Protein AF-X6PEL6-F1 (afdb_monomer)

Mean predicted aligned error: 15.74 Å

Solvent-accessible surface area (backbone atoms only — not comparable to full-atom values): 19868 Å² total; per-residue (Å²): 137,84,88,88,80,90,81,91,88,81,87,75,93,78,83,92,78,85,83,83,72,64,79,72,64,60,58,59,59,55,52,58,57,52,54,51,52,53,51,55,53,49,51,55,50,54,55,50,53,56,51,53,54,56,55,60,61,58,72,66,63,62,80,79,72,69,50,52,42,56,48,77,60,42,55,76,61,44,63,66,81,72,44,67,81,39,35,9,77,82,80,71,22,31,38,30,68,27,25,32,65,48,37,83,95,50,66,89,47,98,62,83,50,34,30,14,45,54,58,48,55,56,46,26,72,76,52,81,58,30,34,93,88,79,62,45,75,86,57,45,77,45,77,29,66,67,55,38,52,55,50,35,64,38,41,33,60,46,64,69,48,52,54,51,52,57,52,57,65,69,69,66,84,78,82,89,82,80,79,94,70,97,70,87,82,86,68,97,76,74,69,82,75,71,74,67,70,63,82,56,69,46,35,49,68,55,45,60,58,37,67,76,74,67,45,71,52,60,59,68,65,58,61,53,49,51,52,51,48,52,52,48,51,52,50,54,50,52,51,53,53,52,51,52,51,52,53,52,51,53,52,53,51,50,52,57,52,48,53,54,50,52,53,50,50,55,52,51,54,50,53,52,52,53,52,51,55,54,50,56,53,48,53,54,52,52,52,54,52,51,52,52,53,53,50,53,50,51,54,50,53,53,50,50,51,52,50,50,52,54,49,52,51,51,55,49,53,50,52,52,51,52,50,54,51,52,56,54,57,56,62,62,75,77,112

Foldseek 3Di:
DDDDDDDDDDPDPPDPDDPPPDPVVVVVVVVVVVVVVVVVVVVVVVVVVVVVVVVVVVVPPDPPLQDAAAQVQLVVQDDPVLQVLQAALQPRGRAHQWKWKDDPVCPPPPHTHIHHPNSQVVVCVVLVNADSPPRDHDIDIGRPPVSNVSQQQRKGFQVLQVVVVVVVVVVPPPPPDDDDDPDDDPDPDPDPPPPQHGPDIGGNNCNVVCLVPPRSPPPVVVVVVVVVVVVVVVVVVVVVVVVVVVVVVVVVVVVVVVVVVVVVVVVVVVVVVVVVVVVVVVVVVVVVVVVVVVVVVVVVVVVVVVVVVVVVVVVVVVVVVVVVVVVVVVVVVVD

Structure (mmCIF, N/CA/C/O backbone):
data_AF-X6PEL6-F1
#
_entry.id   AF-X6PEL6-F1
#
loop_
_atom_site.group_PDB
_atom_site.id
_atom_site.type_symbol
_atom_site.label_atom_id
_atom_site.label_alt_id
_atom_site.label_comp_id
_atom_site.label_asym_id
_atom_site.label_entity_id
_atom_site.label_seq_id
_atom_site.pdbx_PDB_ins_code
_atom_site.Cartn_x
_atom_site.Cartn_y
_atom_site.Cartn_z
_atom_site.occupancy
_atom_site.B_iso_or_equiv
_atom_site.auth_seq_id
_atom_site.auth_comp_id
_atom_site.auth_asym_id
_atom_site.auth_atom_id
_atom_site.pdbx_PDB_model_num
ATOM 1 N N . MET A 1 1 ? -68.622 -2.730 6.701 1.00 32.22 1 MET A N 1
ATOM 2 C CA . MET A 1 1 ? -67.954 -3.429 5.579 1.00 32.22 1 MET A CA 1
ATOM 3 C C . MET A 1 1 ? -66.500 -2.980 5.563 1.00 32.22 1 MET A C 1
ATOM 5 O O . MET A 1 1 ? -66.244 -1.839 5.234 1.00 32.22 1 MET A O 1
ATOM 9 N N . TYR A 1 2 ? -65.646 -3.638 6.343 1.00 31.59 2 TYR A N 1
ATOM 10 C CA . TYR A 1 2 ? -64.809 -4.803 6.000 1.00 31.59 2 TYR A CA 1
ATOM 11 C C . TYR A 1 2 ? -63.495 -4.426 5.273 1.00 31.59 2 TYR A C 1
ATOM 13 O O . TYR A 1 2 ? -63.488 -4.196 4.075 1.00 31.59 2 TYR A O 1
ATOM 21 N N . TYR A 1 3 ? -62.417 -4.469 6.076 1.00 37.47 3 TYR A N 1
ATOM 22 C CA . TYR A 1 3 ? -61.004 -4.773 5.782 1.00 37.47 3 TYR A CA 1
ATOM 23 C C . TYR A 1 3 ? -60.183 -3.820 4.894 1.00 37.47 3 TYR A C 1
ATOM 25 O O . TYR A 1 3 ? -60.368 -3.790 3.689 1.00 37.47 3 TYR A O 1
ATOM 33 N N . PHE A 1 4 ? -59.129 -3.218 5.475 1.00 38.91 4 PHE A N 1
ATOM 34 C CA . PHE A 1 4 ? -57.738 -3.615 5.179 1.00 38.91 4 PHE A CA 1
ATOM 35 C C . PHE A 1 4 ? -56.718 -3.117 6.237 1.00 38.91 4 PHE A C 1
ATOM 37 O O . PHE A 1 4 ? -56.387 -1.944 6.330 1.00 38.91 4 PHE A O 1
ATOM 44 N N . LYS A 1 5 ? -56.262 -4.087 7.043 1.00 39.97 5 LYS A N 1
ATOM 45 C CA . LYS A 1 5 ? -54.928 -4.332 7.633 1.00 39.97 5 LYS A CA 1
ATOM 46 C C . LYS A 1 5 ? -54.042 -3.169 8.116 1.00 39.97 5 LYS A C 1
ATOM 48 O O . LYS A 1 5 ? -53.164 -2.675 7.421 1.00 39.97 5 LYS A O 1
ATOM 53 N N . ASN A 1 6 ? -54.145 -2.991 9.430 1.00 39.84 6 ASN A N 1
ATOM 54 C CA . ASN A 1 6 ? -53.050 -2.901 10.401 1.00 39.84 6 ASN A CA 1
ATOM 55 C C . ASN A 1 6 ? -51.770 -3.687 10.025 1.00 39.84 6 ASN A C 1
ATOM 57 O O . ASN A 1 6 ? -51.819 -4.907 9.855 1.00 39.84 6 ASN A O 1
ATOM 61 N N . SER A 1 7 ? -50.620 -3.009 10.031 1.00 40.47 7 SER A N 1
ATOM 62 C CA . SER A 1 7 ? -49.287 -3.580 10.271 1.00 40.47 7 SER A CA 1
ATOM 63 C C . SER A 1 7 ? -48.363 -2.461 10.759 1.00 40.47 7 SER A C 1
ATOM 65 O O . SER A 1 7 ? -48.450 -1.357 10.234 1.00 40.47 7 SER A O 1
ATOM 67 N N . LEU A 1 8 ? -47.473 -2.776 11.708 1.00 38.06 8 LEU A N 1
ATOM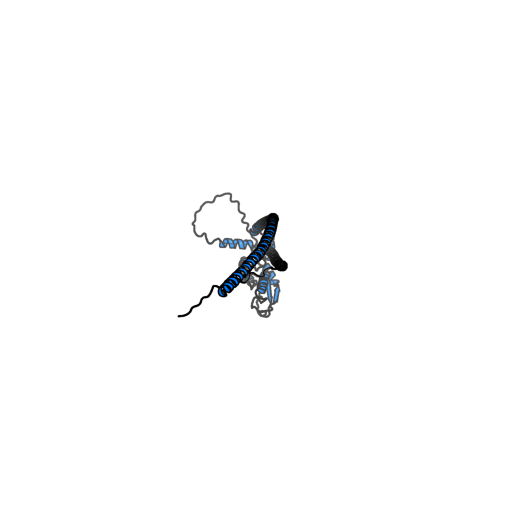 68 C CA . LEU A 1 8 ? -46.480 -1.918 12.385 1.00 38.06 8 LEU A CA 1
ATOM 69 C C . LEU A 1 8 ? -46.974 -1.190 13.640 1.00 38.06 8 LEU A C 1
ATOM 71 O O . LEU A 1 8 ? -47.220 0.005 13.612 1.00 38.06 8 LEU A O 1
ATOM 75 N N . LEU A 1 9 ? -47.027 -1.920 14.761 1.00 44.69 9 LEU A N 1
ATOM 76 C CA . LEU A 1 9 ? -46.621 -1.436 16.091 1.00 44.69 9 LEU A CA 1
ATOM 77 C C . LEU A 1 9 ? -46.594 -2.618 17.078 1.00 44.69 9 LEU A C 1
ATOM 79 O O . LEU A 1 9 ? -47.485 -2.800 17.897 1.00 44.69 9 LEU A O 1
ATOM 83 N N . THR A 1 10 ? -45.544 -3.435 16.990 1.00 36.69 10 THR A N 1
ATOM 84 C CA . THR A 1 10 ? -45.118 -4.335 18.075 1.00 36.69 10 THR A CA 1
ATOM 85 C C . THR A 1 10 ? -43.592 -4.408 18.076 1.00 36.69 10 THR A C 1
ATOM 87 O O . THR A 1 10 ? -43.002 -5.376 17.599 1.00 36.69 10 THR A O 1
ATOM 90 N N . PHE A 1 11 ? -42.933 -3.363 18.585 1.00 37.00 11 PHE A N 1
ATOM 91 C CA . PHE A 1 11 ? -41.546 -3.484 19.030 1.00 37.00 11 PHE A CA 1
ATOM 92 C C . PHE A 1 11 ? -41.566 -4.090 20.434 1.00 37.00 11 PHE A C 1
ATOM 94 O O . PHE A 1 11 ? -41.862 -3.436 21.429 1.00 37.00 11 PHE A O 1
ATOM 101 N N . SER A 1 12 ? -41.332 -5.397 20.464 1.00 37.44 12 SER A N 1
ATOM 102 C CA . SER A 1 12 ? -41.194 -6.212 21.661 1.00 37.44 12 SER A CA 1
ATOM 103 C C . SER A 1 12 ? -39.946 -5.800 22.448 1.00 37.44 12 SER A C 1
ATOM 105 O O . SER A 1 12 ? -38.818 -6.032 22.014 1.00 37.44 12 SER A O 1
ATOM 107 N N . CYS A 1 13 ? -40.162 -5.253 23.644 1.00 42.38 13 CYS A N 1
ATOM 108 C CA . CYS A 1 13 ? -39.190 -5.176 24.730 1.00 42.38 13 CYS A CA 1
ATOM 109 C C . CYS A 1 13 ? -38.882 -6.580 25.278 1.00 42.38 13 CYS A C 1
ATOM 111 O O . CYS A 1 13 ? -39.327 -6.928 26.365 1.00 42.38 13 CYS A O 1
ATOM 113 N N . ILE A 1 14 ? -38.128 -7.399 24.543 1.00 45.28 14 ILE A N 1
ATOM 114 C CA . ILE A 1 14 ? -37.540 -8.642 25.065 1.00 45.28 14 ILE A CA 1
ATOM 115 C C . ILE A 1 14 ? -36.169 -8.820 24.412 1.00 45.28 14 ILE A C 1
ATOM 117 O O . ILE A 1 14 ? -36.065 -9.416 23.349 1.00 45.28 14 ILE A O 1
ATOM 121 N N . ASN A 1 15 ? -35.135 -8.235 25.023 1.00 41.84 15 ASN A N 1
ATOM 122 C CA . ASN A 1 15 ? -33.748 -8.727 25.010 1.00 41.84 15 ASN A CA 1
ATOM 123 C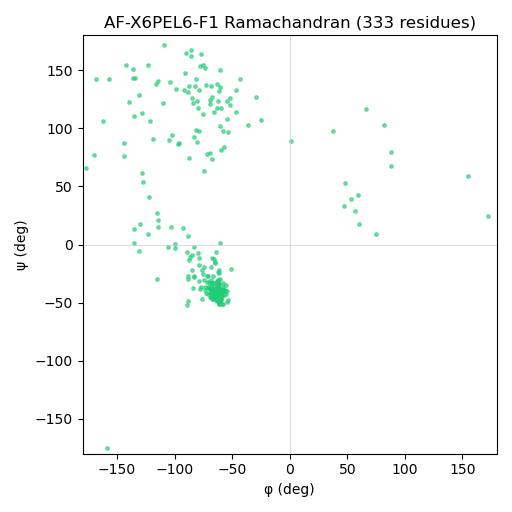 C . ASN A 1 15 ? -32.868 -7.821 25.884 1.00 41.84 15 ASN A C 1
ATOM 125 O O . ASN A 1 15 ? -31.976 -7.125 25.413 1.00 41.84 15 ASN A O 1
ATOM 129 N N . HIS A 1 16 ? -33.135 -7.828 27.191 1.00 39.69 16 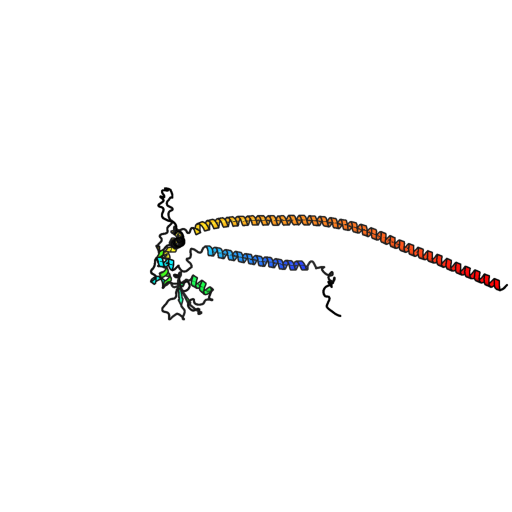HIS A N 1
ATOM 130 C CA . HIS A 1 16 ? -32.262 -7.203 28.189 1.00 39.69 16 HIS A CA 1
ATOM 131 C C . HIS A 1 16 ? -31.800 -8.223 29.237 1.00 39.69 16 HIS A C 1
ATOM 133 O O . HIS A 1 16 ? -31.755 -7.955 30.437 1.00 39.69 16 HIS A O 1
ATOM 139 N N . ARG A 1 17 ? -31.476 -9.439 28.781 1.00 47.03 17 ARG A N 1
ATOM 140 C CA . ARG A 1 17 ? -30.889 -10.482 29.622 1.00 47.03 17 ARG A CA 1
ATOM 141 C C . ARG A 1 17 ? -29.799 -11.203 28.837 1.00 47.03 17 ARG A C 1
ATOM 143 O O . ARG A 1 17 ? -30.085 -11.786 27.802 1.00 47.03 17 ARG A O 1
ATOM 150 N N . LEU A 1 18 ? -28.590 -11.180 29.404 1.00 45.19 18 LEU A N 1
ATOM 151 C CA . LEU A 1 18 ? -27.364 -11.879 28.987 1.00 45.19 18 LEU A CA 1
ATOM 152 C C . LEU A 1 18 ? -26.464 -11.162 27.963 1.00 45.19 18 LEU A C 1
ATOM 154 O O . LEU A 1 18 ? -26.211 -11.670 26.881 1.00 45.19 18 LEU A O 1
ATOM 158 N N . LEU A 1 19 ? -25.855 -10.051 28.386 1.00 40.28 19 LEU A N 1
ATOM 159 C CA . LEU A 1 19 ? -24.494 -9.687 27.963 1.00 40.28 19 LEU A CA 1
ATOM 160 C C . LEU A 1 19 ? -23.630 -9.389 29.201 1.00 40.28 19 LEU A C 1
ATOM 162 O O . LEU A 1 19 ? -23.123 -8.291 29.390 1.00 40.28 19 LEU A O 1
ATOM 166 N N . PHE A 1 20 ? -23.463 -10.393 30.065 1.00 42.03 20 PHE A N 1
ATOM 167 C CA . PHE A 1 20 ? -22.209 -10.542 30.808 1.00 42.03 20 PHE A CA 1
ATOM 168 C C . PHE A 1 20 ? -21.281 -11.362 29.913 1.00 42.03 20 PHE A C 1
ATOM 170 O O . PHE A 1 20 ? -21.108 -12.568 30.086 1.00 42.03 20 PHE A O 1
ATOM 177 N N . GLU A 1 21 ? -20.758 -10.712 28.874 1.00 44.09 21 GLU A N 1
ATOM 178 C CA . GLU A 1 21 ? -19.727 -11.310 28.041 1.00 44.09 21 GLU A CA 1
ATOM 179 C C . GLU A 1 21 ? -18.446 -11.468 28.856 1.00 44.09 21 GLU A C 1
ATOM 181 O O . GLU A 1 21 ? -17.931 -10.544 29.487 1.00 44.09 21 GLU A O 1
ATOM 186 N N . ASN A 1 22 ? -17.947 -12.694 28.839 1.00 44.78 22 ASN A N 1
ATOM 187 C CA . ASN A 1 22 ? -16.765 -13.136 29.544 1.00 44.78 22 ASN A CA 1
ATOM 188 C C . ASN A 1 22 ? -15.514 -12.388 29.012 1.00 44.78 22 ASN A C 1
ATOM 190 O O . ASN A 1 22 ? -15.156 -12.562 27.840 1.00 44.78 22 ASN A O 1
ATOM 194 N N . PRO A 1 23 ? -14.797 -11.592 29.832 1.00 48.94 23 PRO A N 1
ATOM 195 C CA . PRO A 1 23 ? -13.658 -10.774 29.388 1.00 48.94 23 PRO A CA 1
ATOM 196 C C . PRO A 1 23 ? -12.452 -11.587 28.876 1.00 48.94 23 PRO A C 1
ATOM 198 O O . PRO A 1 23 ? -11.504 -11.019 28.328 1.00 48.94 23 PRO A O 1
ATOM 201 N N . PHE A 1 24 ? -12.480 -12.919 28.997 1.00 49.22 24 PHE A N 1
ATOM 202 C CA . PHE A 1 24 ? -11.434 -13.807 28.487 1.00 49.22 24 PHE A CA 1
ATOM 203 C C . PHE A 1 24 ? -11.557 -14.160 26.994 1.00 49.22 24 PHE A C 1
ATOM 205 O O . PHE A 1 24 ? -10.531 -14.357 26.342 1.00 49.22 24 PHE A O 1
ATOM 212 N N . GLN A 1 25 ? -12.759 -14.161 26.409 1.00 46.09 25 GLN A N 1
ATOM 213 C CA . GLN A 1 25 ? -12.951 -14.501 24.984 1.00 46.09 25 GLN A CA 1
ATOM 214 C C . GLN A 1 25 ? -12.498 -13.361 24.044 1.00 46.09 25 GLN A C 1
ATOM 216 O O . GLN A 1 25 ? -12.022 -13.595 22.932 1.00 46.09 25 GLN A O 1
ATOM 221 N N . ASN A 1 26 ? -12.509 -12.114 24.529 1.00 46.81 26 ASN A N 1
ATOM 222 C CA . ASN A 1 26 ? -12.132 -10.930 23.748 1.00 46.81 26 ASN A CA 1
ATOM 223 C C . ASN A 1 26 ? -10.604 -10.791 23.520 1.00 46.81 26 ASN A C 1
ATOM 225 O O . ASN A 1 26 ? -10.157 -10.117 22.588 1.00 46.81 26 ASN A O 1
ATOM 229 N N . LYS A 1 27 ? -9.766 -11.466 24.325 1.00 48.47 27 LYS A N 1
ATOM 230 C CA . LYS A 1 27 ? -8.297 -11.460 24.149 1.00 48.47 27 LYS A CA 1
ATOM 231 C C . LYS A 1 27 ? -7.829 -12.316 22.969 1.00 48.47 27 LYS A C 1
ATOM 233 O O . LYS A 1 27 ? -6.818 -11.988 22.347 1.00 48.47 27 LYS A O 1
ATOM 238 N N . VAL A 1 28 ? -8.553 -13.387 22.638 1.00 52.62 28 VAL A N 1
ATOM 239 C CA . VAL A 1 28 ? -8.190 -14.293 21.533 1.00 52.62 28 VAL A CA 1
ATOM 240 C C . VAL A 1 28 ? -8.566 -13.681 20.182 1.00 52.62 28 VAL A C 1
ATOM 242 O O . VAL A 1 28 ? -7.777 -13.746 19.237 1.00 52.62 28 VAL A O 1
ATOM 245 N N . PHE A 1 29 ? -9.710 -12.993 20.107 1.00 48.81 29 PHE A N 1
ATOM 246 C CA . PHE A 1 29 ? -10.161 -12.330 18.880 1.00 48.81 29 PHE A CA 1
ATOM 247 C C . PHE A 1 29 ? -9.258 -11.147 18.482 1.00 48.81 29 PHE A C 1
ATOM 249 O O . PHE A 1 29 ? -8.917 -10.986 17.310 1.00 48.81 29 PHE A O 1
ATOM 256 N N . ARG A 1 30 ? -8.751 -10.375 19.458 1.00 52.09 30 ARG A N 1
ATOM 257 C CA . ARG A 1 30 ? -7.804 -9.273 19.194 1.00 52.09 30 ARG A CA 1
ATOM 258 C C . ARG A 1 30 ? -6.433 -9.744 18.693 1.00 52.09 30 ARG A C 1
ATOM 260 O O . ARG A 1 30 ? -5.832 -9.059 17.870 1.00 52.09 30 ARG A O 1
ATOM 267 N N . LYS A 1 31 ? -5.942 -10.914 19.127 1.00 53.72 31 LYS A N 1
ATOM 268 C CA . LYS A 1 31 ? -4.643 -11.450 18.667 1.00 53.72 31 LYS A CA 1
ATOM 269 C C . LYS A 1 31 ? -4.668 -11.904 17.204 1.00 53.72 31 LYS A C 1
ATOM 271 O O . LYS A 1 31 ? -3.701 -11.655 16.489 1.00 53.72 31 LYS A O 1
ATOM 276 N N . LYS A 1 32 ? -5.764 -12.519 16.741 1.00 56.78 32 LYS A N 1
ATOM 277 C CA . LYS A 1 32 ? -5.892 -12.962 15.339 1.00 56.78 32 LYS A CA 1
ATOM 278 C C . LYS A 1 32 ? -5.939 -11.784 14.358 1.00 56.78 32 LYS A C 1
ATOM 280 O O . LYS A 1 32 ? -5.272 -11.828 13.329 1.00 56.78 32 LYS A O 1
ATOM 285 N N . ASN A 1 33 ? -6.633 -10.701 14.716 1.00 63.00 33 ASN A N 1
ATOM 286 C CA . ASN A 1 33 ? -6.686 -9.495 13.881 1.00 63.00 33 ASN A CA 1
ATOM 287 C C . ASN A 1 33 ? -5.342 -8.756 13.812 1.00 63.00 33 ASN A C 1
ATOM 289 O O . ASN A 1 33 ? -4.977 -8.243 12.757 1.00 63.00 33 ASN A O 1
ATOM 293 N N . LEU A 1 34 ? -4.571 -8.751 14.903 1.00 71.12 34 LEU A N 1
ATOM 294 C CA . LEU A 1 34 ? -3.257 -8.110 14.926 1.00 71.12 34 LEU A CA 1
ATOM 295 C C . LEU A 1 34 ? -2.236 -8.846 14.039 1.00 71.12 34 LEU A C 1
ATOM 297 O O . LEU A 1 34 ? -1.464 -8.209 13.327 1.00 71.12 34 LEU A O 1
ATOM 301 N N . LEU A 1 35 ? -2.261 -10.183 14.035 1.00 72.00 35 LEU A N 1
ATOM 302 C CA . LEU A 1 35 ? -1.370 -10.989 13.197 1.00 72.00 35 LEU A CA 1
ATOM 303 C C . LEU A 1 35 ? -1.669 -10.810 11.699 1.00 72.00 35 LEU A C 1
ATOM 305 O O . LEU A 1 35 ? -0.743 -10.688 10.901 1.00 72.00 35 LEU A O 1
ATOM 309 N N . ASN A 1 36 ? -2.951 -10.723 11.325 1.00 70.19 36 ASN A N 1
ATOM 310 C CA . ASN A 1 36 ? -3.348 -10.430 9.945 1.00 70.19 36 ASN A CA 1
ATOM 311 C C . ASN A 1 36 ? -2.895 -9.033 9.496 1.00 70.19 36 ASN A C 1
ATOM 313 O O . ASN A 1 36 ? -2.401 -8.888 8.382 1.00 70.19 36 ASN A O 1
ATOM 317 N N . TYR A 1 37 ? -2.982 -8.025 10.369 1.00 76.94 37 TYR A N 1
ATOM 318 C CA . TYR A 1 37 ? -2.497 -6.675 10.067 1.00 76.94 37 TYR A CA 1
ATOM 319 C C . TYR A 1 37 ? -0.989 -6.646 9.769 1.00 76.94 37 TYR A C 1
ATOM 321 O O . TYR A 1 37 ? -0.570 -6.068 8.765 1.00 76.94 37 TYR A O 1
ATOM 329 N N . TYR A 1 38 ? -0.166 -7.315 10.586 1.00 75.25 38 TYR A N 1
ATOM 330 C CA . TYR A 1 38 ? 1.278 -7.388 10.334 1.00 75.25 38 TYR A CA 1
ATOM 331 C C . TYR A 1 38 ? 1.625 -8.211 9.089 1.00 75.25 38 TYR A C 1
ATOM 333 O O . TYR A 1 38 ? 2.560 -7.852 8.378 1.00 75.25 38 TYR A O 1
ATOM 341 N N . ARG A 1 39 ? 0.853 -9.260 8.777 1.00 75.69 39 ARG A N 1
ATOM 342 C CA . ARG A 1 39 ? 1.048 -10.071 7.567 1.00 75.69 39 ARG A CA 1
ATOM 343 C C . ARG A 1 39 ? 0.762 -9.279 6.288 1.00 75.69 39 ARG A C 1
ATOM 345 O O . ARG A 1 39 ? 1.583 -9.301 5.378 1.00 75.69 39 ARG A O 1
ATOM 352 N N . VAL A 1 40 ? -0.350 -8.540 6.240 1.00 78.25 40 VAL A N 1
ATOM 353 C CA . VAL A 1 40 ? -0.693 -7.675 5.094 1.00 78.25 40 VAL A CA 1
ATOM 354 C C . VAL A 1 40 ? 0.328 -6.545 4.943 1.00 78.25 40 VAL A C 1
ATOM 356 O O . VAL A 1 40 ? 0.783 -6.262 3.840 1.00 78.25 40 VAL A O 1
ATOM 359 N N . ARG A 1 41 ? 0.758 -5.936 6.055 1.00 79.38 41 ARG A N 1
ATOM 360 C CA . ARG A 1 41 ? 1.761 -4.864 6.030 1.00 79.38 41 ARG A CA 1
ATOM 361 C C . ARG A 1 41 ? 3.141 -5.344 5.571 1.00 79.38 41 ARG A C 1
ATOM 363 O O . ARG A 1 41 ? 3.798 -4.618 4.835 1.00 79.38 41 ARG A O 1
ATOM 370 N N . ALA A 1 42 ? 3.572 -6.538 5.980 1.00 76.12 42 ALA A N 1
ATOM 371 C CA . ALA A 1 42 ? 4.826 -7.128 5.512 1.00 76.12 42 ALA A CA 1
ATOM 372 C C . ALA A 1 42 ? 4.781 -7.416 4.004 1.00 76.12 42 ALA A C 1
ATOM 374 O O . ALA A 1 42 ? 5.729 -7.097 3.299 1.00 76.12 42 ALA A O 1
ATOM 375 N N . MET A 1 43 ? 3.658 -7.936 3.499 1.00 75.56 43 MET A N 1
ATOM 376 C CA . MET A 1 43 ? 3.468 -8.203 2.068 1.00 75.56 43 MET A CA 1
ATOM 377 C C . MET A 1 43 ? 3.571 -6.922 1.226 1.00 75.56 43 MET A C 1
ATOM 379 O O . MET A 1 43 ? 4.293 -6.897 0.237 1.00 75.56 43 MET A O 1
ATOM 383 N N . LEU A 1 44 ? 2.944 -5.830 1.677 1.00 75.62 44 LEU A N 1
ATOM 384 C CA . LEU A 1 44 ? 3.027 -4.527 1.005 1.00 75.62 44 LEU A CA 1
ATOM 385 C C . LEU A 1 44 ? 4.438 -3.916 1.029 1.00 75.62 44 LEU A C 1
ATOM 387 O O . LEU A 1 44 ? 4.808 -3.225 0.083 1.00 75.62 44 LEU A O 1
ATOM 391 N N . LEU A 1 45 ? 5.218 -4.159 2.089 1.00 72.00 45 LEU A N 1
ATOM 392 C CA . LEU A 1 45 ? 6.616 -3.719 2.170 1.00 72.00 45 LEU A CA 1
ATOM 393 C C . LEU A 1 45 ? 7.500 -4.497 1.189 1.00 72.00 45 LEU A C 1
ATOM 395 O O . LEU A 1 45 ? 8.234 -3.873 0.431 1.00 72.00 45 LEU A O 1
ATOM 399 N N . PHE A 1 46 ? 7.352 -5.824 1.123 1.00 63.50 46 PHE A N 1
ATOM 400 C CA . PHE A 1 46 ? 8.089 -6.649 0.161 1.00 63.50 46 PHE A CA 1
ATOM 401 C C . PHE A 1 46 ? 7.747 -6.305 -1.294 1.00 63.50 46 PHE A C 1
ATOM 403 O O . PHE A 1 46 ? 8.640 -6.232 -2.132 1.00 63.50 46 PHE A O 1
ATOM 410 N N . GLU A 1 47 ? 6.479 -6.031 -1.612 1.00 69.62 47 GLU A N 1
ATOM 411 C CA . GLU A 1 47 ? 6.105 -5.584 -2.960 1.00 69.62 47 GLU A CA 1
ATOM 412 C C . GLU A 1 47 ? 6.637 -4.182 -3.299 1.00 69.62 47 GLU A C 1
ATOM 414 O O . GLU A 1 47 ? 6.874 -3.875 -4.466 1.00 69.62 47 GLU A O 1
ATOM 419 N N . ALA A 1 48 ? 6.785 -3.293 -2.312 1.00 65.62 48 ALA A N 1
ATOM 420 C CA . ALA A 1 48 ? 7.364 -1.968 -2.526 1.00 65.62 48 ALA A CA 1
ATOM 421 C C . ALA A 1 48 ? 8.881 -2.044 -2.761 1.00 65.62 48 ALA A C 1
ATOM 423 O O . ALA A 1 48 ? 9.379 -1.396 -3.678 1.00 65.62 48 ALA A O 1
ATOM 424 N N . GLU A 1 49 ? 9.587 -2.877 -1.994 1.00 61.91 49 GLU A N 1
ATOM 425 C CA . GLU A 1 49 ? 11.026 -3.122 -2.151 1.00 61.91 49 GLU A CA 1
ATOM 426 C C . GLU A 1 49 ? 11.338 -3.810 -3.492 1.00 61.91 49 GLU A C 1
ATOM 428 O O . GLU A 1 49 ? 12.217 -3.349 -4.219 1.00 61.91 49 GLU A O 1
ATOM 433 N N . ALA A 1 50 ? 10.548 -4.816 -3.893 1.00 58.97 50 ALA A N 1
ATOM 434 C CA . ALA A 1 50 ? 10.692 -5.477 -5.194 1.00 58.97 50 ALA A CA 1
ATOM 435 C C . ALA A 1 50 ? 10.482 -4.511 -6.379 1.00 58.97 50 ALA A C 1
ATOM 437 O O . ALA A 1 50 ? 11.214 -4.563 -7.367 1.00 58.97 50 ALA A O 1
ATOM 438 N N . ARG A 1 51 ? 9.527 -3.574 -6.265 1.00 56.50 51 ARG A N 1
ATOM 439 C CA . ARG A 1 51 ? 9.299 -2.533 -7.284 1.00 56.50 51 ARG A CA 1
ATOM 440 C C . ARG A 1 51 ? 10.430 -1.502 -7.338 1.00 56.50 51 ARG A C 1
ATOM 442 O O . ARG A 1 51 ? 10.717 -0.977 -8.410 1.00 56.50 51 ARG A O 1
ATOM 449 N N . GLU A 1 52 ? 11.084 -1.187 -6.219 1.00 54.47 52 GLU A N 1
ATOM 450 C CA . GLU A 1 52 ? 12.221 -0.255 -6.213 1.00 54.47 52 GLU A CA 1
ATOM 451 C C . GLU A 1 52 ? 13.493 -0.843 -6.843 1.00 54.47 52 GLU A C 1
ATOM 453 O O . GLU A 1 52 ? 14.264 -0.090 -7.450 1.00 54.47 52 GLU A O 1
ATOM 458 N N . GLU A 1 53 ? 13.716 -2.155 -6.731 1.00 53.50 53 GLU A N 1
ATOM 459 C CA . GLU A 1 53 ? 14.840 -2.835 -7.388 1.00 53.50 53 GLU A CA 1
ATOM 460 C C . GLU A 1 53 ? 14.648 -2.913 -8.912 1.00 53.50 53 GLU A C 1
ATOM 462 O O . GLU A 1 53 ? 15.563 -2.528 -9.645 1.00 53.50 53 GLU A O 1
ATOM 467 N N . GLU A 1 54 ? 13.440 -3.232 -9.398 1.00 53.56 54 GLU A N 1
ATOM 468 C CA . GLU A 1 54 ? 13.114 -3.176 -10.838 1.00 53.56 54 GLU A CA 1
ATOM 469 C C . GLU A 1 54 ? 13.321 -1.766 -11.428 1.00 53.56 54 GLU A C 1
ATOM 471 O O . GLU A 1 54 ? 13.874 -1.608 -12.516 1.00 53.56 54 GLU A O 1
ATOM 476 N N . ILE A 1 55 ? 12.956 -0.704 -10.696 1.00 53.56 55 ILE A N 1
ATOM 477 C CA . ILE A 1 55 ? 13.086 0.686 -11.175 1.00 53.56 55 ILE A CA 1
ATOM 478 C C . ILE A 1 55 ? 14.555 1.153 -11.241 1.00 53.56 55 ILE A C 1
ATOM 480 O O . ILE A 1 55 ? 14.887 2.044 -12.036 1.00 53.56 55 ILE A O 1
ATOM 484 N N . LYS A 1 56 ? 15.453 0.597 -10.415 1.00 50.72 56 LYS A N 1
ATOM 485 C CA . LYS A 1 56 ? 16.885 0.954 -10.418 1.00 50.72 56 LYS A CA 1
ATOM 486 C C . LYS A 1 56 ? 17.654 0.283 -11.555 1.00 50.72 56 LYS A C 1
ATOM 488 O O . LYS A 1 56 ? 18.580 0.906 -12.080 1.00 50.72 56 LYS A O 1
ATOM 493 N N . GLU A 1 57 ? 17.253 -0.913 -11.976 1.00 47.34 57 GLU A N 1
ATOM 494 C CA . GLU A 1 57 ? 17.832 -1.579 -13.149 1.00 47.34 57 GLU A CA 1
ATOM 495 C C . GLU A 1 57 ? 17.362 -0.925 -14.461 1.00 47.34 57 GLU A C 1
ATOM 497 O O . GLU A 1 57 ? 18.168 -0.674 -15.361 1.00 47.34 57 GLU A O 1
ATOM 502 N N . ASP A 1 58 ? 16.102 -0.481 -14.522 1.00 48.06 58 ASP A N 1
ATOM 503 C CA . ASP A 1 58 ? 15.520 0.114 -15.732 1.00 48.06 58 ASP A CA 1
ATOM 504 C C . ASP A 1 58 ? 16.054 1.521 -16.066 1.00 48.06 58 ASP A C 1
ATOM 506 O O . ASP A 1 58 ? 16.119 1.927 -17.230 1.00 48.06 58 ASP A O 1
ATOM 510 N N . LYS A 1 59 ? 16.507 2.287 -15.066 1.00 48.19 59 LYS A N 1
ATOM 511 C CA . LYS A 1 59 ? 17.022 3.658 -15.270 1.00 48.19 59 LYS A CA 1
ATOM 512 C C . LYS A 1 59 ? 18.450 3.717 -15.817 1.00 48.19 59 LYS A C 1
ATOM 514 O O . LYS A 1 59 ? 18.878 4.777 -16.274 1.00 48.19 59 LYS A O 1
ATOM 519 N N . LYS A 1 60 ? 19.162 2.587 -15.836 1.00 47.22 60 LYS A N 1
ATOM 520 C CA . LYS A 1 60 ? 20.450 2.422 -16.526 1.00 47.22 60 LYS A CA 1
ATOM 521 C C . LYS A 1 60 ? 20.300 1.880 -17.949 1.00 47.22 60 LYS A C 1
ATOM 523 O O . LYS A 1 60 ? 21.322 1.530 -18.542 1.00 47.22 60 LYS A O 1
ATOM 528 N N . LYS A 1 61 ? 19.080 1.883 -18.521 1.00 43.88 61 LYS A N 1
ATOM 529 C CA . LYS A 1 61 ? 18.827 1.739 -19.967 1.00 43.88 61 LYS A CA 1
ATOM 530 C C . LYS A 1 61 ? 19.564 2.838 -20.727 1.00 43.88 61 LYS A C 1
ATOM 532 O O . LYS A 1 61 ? 19.070 3.922 -21.033 1.00 43.88 61 LYS A O 1
ATOM 537 N N . THR A 1 62 ? 20.823 2.519 -20.962 1.00 49.09 62 THR A N 1
ATOM 538 C CA . THR A 1 62 ? 21.779 3.134 -21.857 1.00 49.09 62 THR A CA 1
ATOM 539 C C . THR A 1 62 ? 21.041 3.312 -23.169 1.00 49.09 62 THR A C 1
ATOM 541 O O . THR A 1 62 ? 20.603 2.315 -23.728 1.00 49.09 62 THR A O 1
ATOM 544 N N . PHE A 1 63 ? 20.802 4.565 -23.572 1.00 48.88 63 PHE A N 1
ATOM 545 C CA . PHE A 1 63 ? 20.249 4.971 -24.870 1.00 48.88 63 PHE A CA 1
ATOM 546 C C . PHE A 1 63 ? 19.919 3.794 -25.804 1.00 48.88 63 PHE A C 1
ATOM 548 O O . PHE A 1 63 ? 20.782 3.383 -26.567 1.00 48.88 63 PHE A O 1
ATOM 555 N N . LEU A 1 64 ? 18.693 3.261 -25.718 1.00 52.34 64 LEU A N 1
ATOM 556 C CA . LEU A 1 64 ? 17.971 2.647 -26.843 1.00 52.34 64 LEU A CA 1
ATOM 557 C C . LEU A 1 64 ? 18.776 1.648 -27.705 1.00 52.34 64 LEU A C 1
ATOM 559 O O . LEU A 1 64 ? 18.569 1.559 -28.909 1.00 52.34 64 LEU A O 1
ATOM 563 N N . LEU A 1 65 ? 19.709 0.909 -27.101 1.00 58.59 65 LEU A N 1
ATOM 564 C CA . LEU A 1 65 ? 20.550 -0.078 -27.787 1.00 58.59 65 LEU A CA 1
ATOM 565 C C . LEU A 1 65 ? 20.040 -1.508 -27.588 1.00 58.59 65 LEU A C 1
ATOM 567 O O . LEU A 1 65 ? 20.670 -2.439 -28.079 1.00 58.59 65 LEU A O 1
ATOM 571 N N . SER A 1 66 ? 18.935 -1.696 -26.865 1.00 66.19 66 SER A N 1
ATOM 572 C CA . SER A 1 66 ? 18.271 -2.996 -26.723 1.00 66.19 66 SER A CA 1
ATOM 573 C C . SER A 1 66 ? 17.244 -3.248 -27.830 1.00 66.19 66 SER A C 1
ATOM 575 O O . SER A 1 66 ? 17.006 -4.391 -28.195 1.00 66.19 66 SER A O 1
ATOM 577 N N . GLU A 1 67 ? 16.664 -2.195 -28.405 1.00 87.56 67 GLU A N 1
ATOM 578 C CA . GLU A 1 67 ? 15.666 -2.305 -29.471 1.00 87.56 67 GLU A CA 1
ATOM 579 C C . GLU A 1 67 ? 16.316 -2.308 -30.864 1.00 87.56 67 GLU A C 1
ATOM 581 O O . GLU A 1 67 ? 17.492 -1.971 -31.031 1.00 87.56 67 GLU A O 1
ATOM 586 N N . CYS A 1 68 ? 15.550 -2.707 -31.883 1.00 96.19 68 CYS A N 1
ATOM 587 C CA . CYS A 1 68 ? 15.963 -2.585 -33.281 1.00 96.19 68 CYS A CA 1
ATOM 588 C C . CYS A 1 68 ? 16.205 -1.116 -33.668 1.00 96.19 68 CYS A C 1
ATOM 590 O O . CYS A 1 68 ? 15.569 -0.196 -33.152 1.00 96.19 68 CYS A O 1
ATOM 592 N N . TYR A 1 69 ? 17.112 -0.886 -34.611 1.00 95.19 69 TYR A N 1
ATOM 593 C CA . TYR A 1 69 ? 17.495 0.450 -35.045 1.00 95.19 69 TYR A CA 1
ATOM 594 C C . TYR A 1 69 ? 16.466 1.060 -35.996 1.00 95.19 69 TYR A C 1
ATOM 596 O O . TYR A 1 69 ? 16.070 0.447 -36.985 1.00 95.19 69 TYR A O 1
ATOM 604 N N . SER A 1 70 ? 16.094 2.318 -35.750 1.00 95.06 70 SER A N 1
ATOM 605 C CA . SER A 1 70 ? 15.161 3.065 -36.603 1.00 95.06 70 SER A CA 1
ATOM 606 C C . SER A 1 70 ? 15.572 3.033 -38.081 1.00 95.06 70 SER A C 1
ATOM 608 O O . SER A 1 70 ? 16.631 3.553 -38.447 1.00 95.06 70 SER A O 1
ATOM 610 N N . LYS A 1 71 ? 14.701 2.505 -38.953 1.00 96.19 71 LYS A N 1
ATOM 611 C CA . LYS A 1 71 ? 14.931 2.449 -40.409 1.00 96.19 71 LYS A CA 1
ATOM 612 C C . LYS A 1 71 ? 15.213 3.840 -40.974 1.00 96.19 71 LYS A C 1
ATOM 614 O O . LYS A 1 71 ? 16.148 4.008 -41.752 1.00 96.19 71 LYS A O 1
ATOM 619 N N . SER A 1 72 ? 14.464 4.851 -40.525 1.00 95.69 72 SER A N 1
ATOM 620 C CA . SER A 1 72 ? 14.651 6.249 -40.946 1.00 95.69 72 SER A CA 1
ATOM 621 C C . SER A 1 72 ? 16.021 6.824 -40.581 1.00 95.69 72 SER A C 1
ATOM 623 O O . SER A 1 72 ? 16.559 7.623 -41.337 1.00 95.69 72 SER A O 1
ATOM 625 N N . TRP A 1 73 ? 16.607 6.404 -39.457 1.00 95.81 73 TRP A N 1
ATOM 626 C CA . TRP A 1 73 ? 17.931 6.857 -39.032 1.00 95.81 73 TRP A CA 1
ATOM 627 C C . TRP A 1 73 ? 19.039 6.185 -39.849 1.00 95.81 73 TRP A C 1
ATOM 629 O O . TRP A 1 73 ? 19.916 6.871 -40.370 1.00 95.81 73 TRP A O 1
ATOM 639 N N . ILE A 1 74 ? 18.965 4.862 -40.019 1.00 96.81 74 ILE A N 1
ATOM 640 C CA . ILE A 1 74 ? 19.954 4.088 -40.784 1.00 96.81 74 ILE A CA 1
ATOM 641 C C . ILE A 1 74 ? 19.936 4.457 -42.279 1.00 96.81 74 ILE A C 1
ATOM 643 O O . ILE A 1 74 ? 20.990 4.521 -42.915 1.00 96.81 74 ILE A O 1
ATOM 647 N N . SER A 1 75 ? 18.759 4.753 -42.840 1.00 96.81 75 SER A N 1
ATOM 648 C CA . SER A 1 75 ? 18.597 5.099 -44.264 1.00 96.81 75 SER A CA 1
ATOM 649 C C . SER A 1 75 ? 19.241 6.437 -44.650 1.00 96.81 75 SER A C 1
ATOM 651 O O . SER A 1 75 ? 19.395 6.718 -45.831 1.00 96.81 75 SER A O 1
ATOM 653 N N . LEU A 1 76 ? 19.660 7.268 -43.686 1.00 95.44 76 LEU A N 1
ATOM 654 C CA . LEU A 1 76 ? 20.363 8.526 -43.981 1.00 95.44 76 LEU A CA 1
ATOM 655 C C . LEU A 1 76 ? 21.768 8.317 -44.559 1.00 95.44 76 LEU A C 1
ATOM 657 O O . LEU A 1 76 ? 22.351 9.250 -45.110 1.00 95.44 76 LEU A O 1
ATOM 661 N N . THR A 1 77 ? 22.350 7.133 -44.367 1.00 96.44 77 THR A N 1
ATOM 662 C CA . THR A 1 77 ? 23.761 6.861 -44.679 1.00 96.44 77 THR A CA 1
ATOM 663 C C . THR A 1 77 ? 24.000 5.539 -45.398 1.00 96.44 77 THR A C 1
ATOM 665 O O . THR A 1 77 ? 25.158 5.229 -45.674 1.00 96.44 77 THR A O 1
ATOM 668 N N . ASN A 1 78 ? 22.953 4.769 -45.708 1.00 97.12 78 ASN A N 1
ATOM 669 C CA . ASN A 1 78 ? 23.066 3.471 -46.377 1.00 97.12 78 ASN A CA 1
ATOM 670 C C . ASN A 1 78 ? 22.017 3.326 -47.484 1.00 97.12 78 ASN A C 1
ATOM 672 O O . ASN A 1 78 ? 20.915 3.857 -47.369 1.00 97.12 78 ASN A O 1
ATOM 676 N N . GLU A 1 79 ? 22.358 2.544 -48.508 1.00 95.31 79 GLU A N 1
ATOM 677 C CA . GLU A 1 79 ? 21.464 2.221 -49.624 1.00 95.31 79 GLU A CA 1
ATOM 678 C C . GLU A 1 79 ? 20.284 1.332 -49.182 1.00 95.31 79 GLU A C 1
ATOM 680 O O . GLU A 1 79 ? 20.517 0.342 -48.474 1.00 95.31 79 GLU A O 1
ATOM 685 N N . PRO A 1 80 ? 19.039 1.607 -49.625 1.00 93.00 80 PRO A N 1
ATOM 686 C CA . PRO A 1 80 ? 17.850 0.854 -49.216 1.00 93.00 80 PRO A CA 1
ATOM 687 C C . PRO A 1 80 ? 17.935 -0.655 -49.473 1.00 93.00 80 PRO A C 1
ATOM 689 O O . PRO A 1 80 ? 17.569 -1.435 -48.597 1.00 93.00 80 PRO A O 1
ATOM 692 N N . GLN A 1 81 ? 18.503 -1.079 -50.610 1.00 93.19 81 GLN A N 1
ATOM 693 C CA . GLN A 1 81 ? 18.570 -2.499 -50.985 1.00 93.19 81 GLN A CA 1
ATOM 694 C C . GLN A 1 81 ? 19.381 -3.328 -49.980 1.00 93.19 81 GLN A C 1
ATOM 696 O O . GLN A 1 81 ? 19.110 -4.507 -49.778 1.00 93.19 81 GLN A O 1
ATOM 701 N N . ARG A 1 82 ? 20.381 -2.717 -49.326 1.00 91.69 82 ARG A N 1
ATOM 702 C CA . ARG A 1 82 ? 21.178 -3.388 -48.286 1.00 91.69 82 ARG A CA 1
ATOM 703 C C . ARG A 1 82 ? 20.435 -3.509 -46.960 1.00 91.69 82 ARG A C 1
ATOM 705 O O . ARG A 1 82 ? 20.834 -4.315 -46.128 1.00 91.69 82 ARG A O 1
ATOM 712 N N . LEU A 1 83 ? 19.426 -2.670 -46.734 1.00 95.00 83 LEU A N 1
ATOM 713 C CA . LEU A 1 83 ? 18.667 -2.638 -45.489 1.00 95.00 83 LEU A CA 1
ATOM 714 C C . LEU A 1 83 ? 17.487 -3.596 -45.515 1.00 95.00 83 LEU A C 1
ATOM 716 O O . LEU A 1 83 ? 17.130 -4.100 -44.457 1.00 95.00 83 LEU A O 1
ATOM 720 N N . ASP A 1 84 ? 16.908 -3.861 -46.687 1.00 94.88 84 ASP A N 1
ATOM 721 C CA . ASP A 1 84 ? 15.716 -4.704 -46.815 1.00 94.88 84 ASP A CA 1
ATOM 722 C C . ASP A 1 84 ? 15.956 -6.147 -46.339 1.00 94.88 84 ASP A C 1
ATOM 724 O O . ASP A 1 84 ? 15.063 -6.756 -45.756 1.00 94.88 84 ASP A O 1
ATOM 728 N N . THR A 1 85 ? 17.184 -6.660 -46.464 1.00 95.06 85 THR A N 1
ATOM 729 C CA . THR A 1 85 ? 17.578 -7.975 -45.924 1.00 95.06 85 THR A CA 1
ATOM 730 C C . THR A 1 85 ? 17.887 -7.964 -44.426 1.00 95.06 85 THR A C 1
ATOM 732 O O . THR A 1 85 ? 18.114 -9.017 -43.844 1.00 95.06 85 THR A O 1
ATOM 735 N N . LEU A 1 86 ? 17.918 -6.789 -43.790 1.00 96.94 86 LEU A N 1
ATOM 736 C CA . LEU A 1 86 ? 18.255 -6.589 -42.377 1.00 96.94 86 LEU A CA 1
ATOM 737 C C . LEU A 1 86 ? 17.053 -6.077 -41.573 1.00 96.94 86 LEU A C 1
ATOM 739 O O . LEU A 1 86 ? 17.231 -5.468 -40.518 1.00 96.94 86 LEU A O 1
ATOM 743 N N . ILE A 1 87 ? 15.831 -6.276 -42.062 1.00 97.56 87 ILE A N 1
ATOM 744 C CA . ILE A 1 87 ? 14.615 -5.823 -41.386 1.00 97.56 87 ILE A CA 1
ATOM 745 C C . ILE A 1 87 ? 14.119 -6.886 -40.404 1.00 97.56 87 ILE A C 1
ATOM 747 O O . ILE A 1 87 ? 13.970 -8.054 -40.743 1.00 97.56 87 ILE A O 1
ATOM 751 N N . CYS A 1 88 ? 13.833 -6.458 -39.177 1.00 97.75 88 CYS A N 1
ATOM 752 C CA . CYS A 1 88 ? 13.167 -7.268 -38.169 1.00 97.75 88 CYS A CA 1
ATOM 753 C C . CYS A 1 88 ? 11.706 -7.509 -38.572 1.00 97.75 88 CYS A C 1
ATOM 755 O O . CYS A 1 88 ? 10.932 -6.553 -38.676 1.00 97.75 88 CYS A O 1
ATOM 757 N N . CYS A 1 89 ? 11.305 -8.772 -38.717 1.00 96.06 89 CYS A N 1
ATOM 758 C CA . CYS A 1 89 ? 9.952 -9.157 -39.127 1.00 96.06 89 CYS A CA 1
ATOM 759 C C . CYS A 1 89 ? 8.853 -8.772 -38.116 1.00 96.06 89 CYS A C 1
ATOM 761 O O . CYS A 1 89 ? 7.681 -8.745 -38.476 1.00 96.06 89 CYS A O 1
ATOM 763 N N . VAL A 1 90 ? 9.211 -8.445 -36.866 1.00 96.50 90 VAL A N 1
ATOM 764 C CA . VAL A 1 90 ? 8.257 -8.060 -35.808 1.00 96.50 90 VAL A CA 1
ATOM 765 C C . VAL A 1 90 ? 7.983 -6.555 -35.797 1.00 96.50 90 VAL A C 1
ATOM 767 O O . VAL A 1 90 ? 6.831 -6.133 -35.801 1.00 96.50 90 VAL A O 1
ATOM 770 N N . CYS A 1 91 ? 9.028 -5.721 -35.761 1.00 97.00 91 CYS A N 1
ATOM 771 C CA . CYS A 1 91 ? 8.880 -4.267 -35.594 1.00 97.00 91 CYS A CA 1
ATOM 772 C C . CYS A 1 91 ? 9.132 -3.459 -36.877 1.00 97.00 91 CYS A C 1
ATOM 774 O O . CYS A 1 91 ? 9.005 -2.231 -36.870 1.00 97.00 91 CYS A O 1
ATOM 776 N N . ASN A 1 92 ? 9.499 -4.131 -37.973 1.00 96.88 92 ASN A N 1
ATOM 777 C CA . ASN A 1 92 ? 9.777 -3.532 -39.279 1.00 96.88 92 ASN A CA 1
ATOM 778 C C . ASN A 1 92 ? 10.876 -2.442 -39.246 1.00 96.88 92 ASN A C 1
ATOM 780 O O . ASN A 1 92 ? 10.866 -1.484 -40.021 1.00 96.88 92 ASN A O 1
ATOM 784 N N . GLN A 1 93 ? 11.817 -2.568 -38.306 1.00 97.00 93 GLN A N 1
ATOM 785 C CA . GLN A 1 93 ? 13.006 -1.720 -38.157 1.00 97.00 93 GLN A CA 1
ATOM 786 C C . GLN A 1 93 ? 14.272 -2.503 -38.531 1.00 97.00 93 GLN A C 1
ATOM 788 O O . GLN A 1 93 ? 14.211 -3.715 -38.714 1.00 97.00 93 GLN A O 1
ATOM 793 N N . VAL A 1 94 ? 15.428 -1.839 -38.623 1.00 97.25 94 VAL A N 1
ATOM 794 C CA . VAL A 1 94 ? 16.701 -2.532 -38.884 1.00 97.25 94 VAL A CA 1
ATOM 795 C C . VAL A 1 94 ? 17.081 -3.357 -37.659 1.00 97.25 94 VAL A C 1
ATOM 797 O O . VAL A 1 94 ? 17.158 -2.839 -36.547 1.00 97.25 94 VAL A O 1
ATOM 800 N N . VAL A 1 95 ? 17.298 -4.651 -37.854 1.00 97.19 95 VAL A N 1
ATOM 801 C CA . VAL A 1 95 ? 17.486 -5.617 -36.779 1.00 97.19 95 VAL A CA 1
ATOM 802 C C . VAL A 1 95 ? 18.704 -5.279 -35.912 1.00 97.19 95 VAL A C 1
ATOM 804 O O . VAL A 1 95 ? 19.777 -4.952 -36.413 1.00 97.19 95 VAL A O 1
ATOM 807 N N . ASN A 1 96 ? 18.542 -5.377 -34.595 1.00 95.69 96 ASN A N 1
ATOM 808 C CA . ASN A 1 96 ? 19.625 -5.277 -33.620 1.00 95.69 96 ASN A CA 1
ATOM 809 C C . ASN A 1 96 ? 19.760 -6.617 -32.890 1.00 95.69 96 ASN A C 1
ATOM 811 O O . ASN A 1 96 ? 18.750 -7.238 -32.563 1.00 95.69 96 ASN A O 1
ATOM 815 N N . ASN A 1 97 ? 20.997 -7.076 -32.674 1.00 95.25 97 ASN A N 1
ATOM 816 C CA . ASN A 1 97 ? 21.292 -8.420 -32.166 1.00 95.25 97 ASN A CA 1
ATOM 817 C C . ASN A 1 97 ? 20.513 -9.512 -32.922 1.00 95.25 97 ASN A C 1
ATOM 819 O O . ASN A 1 97 ? 19.818 -10.324 -32.321 1.00 95.25 97 ASN A O 1
ATOM 823 N N . ALA A 1 98 ? 20.627 -9.517 -34.254 1.00 96.81 98 ALA A N 1
ATOM 824 C CA . ALA A 1 98 ? 19.848 -10.386 -35.137 1.00 96.81 98 ALA A CA 1
ATOM 825 C C . ALA A 1 98 ? 19.805 -11.855 -34.690 1.00 96.81 98 ALA A C 1
ATOM 827 O O . ALA A 1 98 ? 20.842 -12.455 -34.379 1.00 96.81 98 ALA A O 1
ATOM 828 N N . MET A 1 99 ? 18.596 -12.402 -34.698 1.00 96.56 99 MET A N 1
ATOM 829 C CA . MET A 1 99 ? 18.269 -13.813 -34.554 1.00 96.56 99 MET A CA 1
ATOM 830 C C . MET A 1 99 ? 17.650 -14.293 -35.867 1.00 96.56 99 MET A C 1
ATOM 832 O O . MET A 1 99 ? 16.890 -13.553 -36.497 1.00 96.56 99 MET A O 1
ATOM 836 N N . GLU A 1 100 ? 17.994 -15.508 -36.270 1.00 96.25 100 GLU A N 1
ATOM 837 C CA . GLU A 1 100 ? 17.450 -16.188 -37.443 1.00 96.25 100 GLU A CA 1
ATOM 838 C C . GLU A 1 100 ? 16.362 -17.162 -36.984 1.00 96.25 100 GLU A C 1
ATOM 840 O O . GLU A 1 100 ? 16.536 -17.870 -35.985 1.00 96.25 100 GLU A O 1
ATOM 845 N N . LEU A 1 101 ? 15.224 -17.141 -37.682 1.00 93.56 101 LEU A N 1
ATOM 846 C CA . LEU A 1 101 ? 14.135 -18.089 -37.469 1.00 93.56 101 LEU A CA 1
ATOM 847 C C . LEU A 1 101 ? 14.405 -19.355 -38.284 1.00 93.56 101 LEU A C 1
ATOM 849 O O . LEU A 1 101 ? 14.586 -19.270 -39.498 1.00 93.56 101 LEU A O 1
ATOM 853 N N . HIS A 1 102 ? 14.387 -20.509 -37.625 1.00 90.31 102 HIS A N 1
ATOM 854 C CA . HIS A 1 102 ? 14.432 -21.818 -38.265 1.00 90.31 102 HIS A CA 1
ATOM 855 C C . HIS A 1 102 ? 13.179 -22.577 -37.850 1.00 90.31 102 HIS A C 1
ATOM 857 O O . HIS A 1 102 ? 13.046 -22.996 -36.703 1.00 90.31 102 HIS A O 1
ATOM 863 N N . CYS A 1 103 ? 12.235 -22.717 -38.769 1.00 88.00 103 CYS A N 1
ATOM 864 C CA . CYS A 1 103 ? 11.109 -23.604 -38.548 1.00 88.00 103 CYS A CA 1
ATOM 865 C C . CYS A 1 103 ? 10.846 -24.415 -39.817 1.00 88.00 103 CYS A C 1
ATOM 867 O O . CYS A 1 103 ? 10.983 -23.874 -40.917 1.00 88.00 103 CYS A O 1
ATOM 869 N N . ASP A 1 104 ? 10.463 -25.681 -39.653 1.00 87.38 104 ASP A N 1
ATOM 870 C CA . ASP A 1 104 ? 10.219 -26.627 -40.751 1.00 87.38 104 ASP A CA 1
ATOM 871 C C . ASP A 1 104 ? 9.140 -26.097 -41.708 1.00 87.38 104 ASP A C 1
ATOM 873 O O . ASP A 1 104 ? 9.222 -26.260 -42.922 1.00 87.38 104 ASP A O 1
ATOM 877 N N . GLU A 1 105 ? 8.162 -25.353 -41.180 1.00 86.75 105 GLU A N 1
ATOM 878 C CA . GLU A 1 105 ? 7.104 -24.707 -41.961 1.00 86.75 105 GLU A CA 1
ATOM 879 C C . GLU A 1 105 ? 7.614 -23.605 -42.908 1.00 86.75 105 GLU A C 1
ATOM 881 O O . GLU A 1 105 ? 6.872 -23.147 -43.779 1.00 86.75 105 GLU A O 1
ATOM 886 N N . HIS A 1 106 ? 8.867 -23.170 -42.749 1.00 82.19 106 HIS A N 1
ATOM 887 C CA . HIS A 1 106 ? 9.506 -22.123 -43.548 1.00 82.19 106 HIS A CA 1
ATOM 888 C C . HIS A 1 106 ? 10.805 -22.589 -44.233 1.00 82.19 106 HIS A C 1
ATOM 890 O O . HIS A 1 106 ? 11.499 -21.752 -44.816 1.00 82.19 106 HIS A O 1
ATOM 896 N N . GLU A 1 107 ? 11.131 -23.889 -44.199 1.00 82.12 107 GLU A N 1
ATOM 897 C CA . GLU A 1 107 ? 12.371 -24.439 -44.776 1.00 82.12 107 GLU A CA 1
ATOM 898 C C . GLU A 1 107 ? 12.458 -24.221 -46.300 1.00 82.12 107 GLU A C 1
ATOM 900 O O . GLU A 1 107 ? 13.528 -23.919 -46.823 1.00 82.12 107 GLU A O 1
ATOM 905 N N . ASP A 1 108 ? 11.316 -24.254 -46.996 1.00 80.75 108 ASP A N 1
ATOM 906 C CA . ASP A 1 108 ? 11.225 -24.062 -48.452 1.00 80.75 108 ASP A CA 1
ATOM 907 C C . ASP A 1 108 ? 11.205 -22.586 -48.894 1.00 80.75 108 ASP A C 1
ATOM 909 O O . ASP A 1 108 ? 11.122 -22.285 -50.089 1.00 80.75 108 ASP A O 1
ATOM 913 N N . SER A 1 109 ? 11.234 -21.634 -47.957 1.00 80.19 109 SER A N 1
ATOM 914 C CA . SER A 1 109 ? 11.312 -20.221 -48.322 1.00 80.19 109 SER A CA 1
ATOM 915 C C . SER A 1 109 ? 12.769 -19.835 -48.575 1.00 80.19 109 SER A C 1
ATOM 917 O O . SER A 1 109 ? 13.602 -19.891 -47.677 1.00 80.19 109 SER A O 1
ATOM 919 N N . ASP A 1 110 ? 13.087 -19.345 -49.777 1.00 82.69 110 ASP A N 1
ATOM 920 C CA . ASP A 1 110 ? 14.416 -18.789 -50.110 1.00 82.69 110 ASP A CA 1
ATOM 921 C C . ASP A 1 110 ? 14.810 -17.567 -49.233 1.00 82.69 110 ASP A C 1
ATOM 923 O O . ASP A 1 110 ? 15.852 -16.938 -49.438 1.00 82.69 110 ASP A O 1
ATOM 927 N N . GLN A 1 111 ? 13.961 -17.173 -48.277 1.00 85.75 111 GLN A N 1
ATOM 928 C CA . GLN A 1 111 ? 14.094 -15.982 -47.451 1.00 85.75 111 GLN A CA 1
ATOM 929 C C . GLN A 1 111 ? 14.417 -16.350 -46.004 1.00 85.75 111 GLN A C 1
ATOM 931 O O . GLN A 1 111 ? 13.643 -16.998 -45.310 1.00 85.75 111 GLN A O 1
ATOM 936 N N . VAL A 1 112 ? 15.542 -15.837 -45.507 1.00 90.94 112 VAL A N 1
ATOM 937 C CA . VAL A 1 112 ? 15.883 -15.917 -44.084 1.00 90.94 112 VAL A CA 1
ATOM 938 C C . VAL A 1 112 ? 15.122 -14.831 -43.328 1.00 90.94 112 VAL A C 1
ATOM 940 O O . VAL A 1 112 ? 15.349 -13.637 -43.545 1.00 90.94 112 VAL A O 1
ATOM 943 N N . TYR A 1 113 ? 14.244 -15.231 -42.411 1.00 95.00 113 TYR A N 1
ATOM 944 C CA . TYR A 1 113 ? 13.538 -14.292 -41.544 1.00 95.00 113 TYR A CA 1
ATOM 945 C C . TYR A 1 113 ? 14.425 -13.857 -40.377 1.00 95.00 113 TYR A C 1
ATOM 947 O O . TYR A 1 113 ? 14.894 -14.679 -39.586 1.00 95.00 113 TYR A O 1
ATOM 955 N N . LEU A 1 114 ? 14.623 -12.543 -40.253 1.00 96.56 114 LEU A N 1
ATOM 956 C CA . LEU A 1 114 ? 15.384 -11.944 -39.162 1.00 96.56 114 LEU A CA 1
ATOM 957 C C . LEU A 1 114 ? 14.467 -11.301 -38.134 1.00 96.56 114 LEU A C 1
ATOM 959 O O . LEU A 1 114 ? 13.518 -10.589 -38.463 1.00 96.56 114 LEU A O 1
ATOM 963 N N . VAL A 1 115 ? 14.814 -11.481 -36.866 1.00 96.88 115 VAL A N 1
ATOM 964 C CA . VAL A 1 115 ? 14.141 -10.838 -35.739 1.00 96.88 115 VAL A CA 1
ATOM 965 C C . VAL A 1 115 ? 15.175 -10.284 -34.764 1.00 96.88 115 VAL A C 1
ATOM 967 O O . VAL A 1 115 ? 16.251 -10.849 -34.578 1.00 96.88 115 VAL A O 1
ATOM 970 N N . GLY A 1 116 ? 14.888 -9.130 -34.164 1.00 97.19 116 GLY A N 1
ATOM 971 C CA . GLY A 1 116 ? 15.740 -8.586 -33.106 1.00 97.19 116 GLY A CA 1
ATOM 972 C C . GLY A 1 116 ? 15.569 -9.406 -31.837 1.00 97.19 116 GLY A C 1
ATOM 973 O O . GLY A 1 116 ? 14.439 -9.737 -31.493 1.00 97.19 116 GLY A O 1
ATOM 974 N N . GLU A 1 117 ? 16.657 -9.712 -31.134 1.00 95.88 117 GLU A N 1
ATOM 975 C CA . GLU A 1 117 ? 16.629 -10.573 -29.941 1.00 95.88 117 GLU A CA 1
ATOM 976 C C . GLU A 1 117 ? 15.614 -10.098 -28.885 1.00 95.88 117 GLU A C 1
ATOM 978 O O . GLU A 1 117 ? 14.761 -10.872 -28.457 1.00 95.88 117 GLU A O 1
ATOM 983 N N . GLU A 1 118 ? 15.617 -8.805 -28.551 1.00 95.12 118 GLU A N 1
ATOM 984 C CA . GLU A 1 118 ? 14.652 -8.208 -27.615 1.00 95.12 118 GLU A CA 1
ATOM 985 C C . GLU A 1 118 ? 13.213 -8.255 -28.158 1.00 95.12 118 GLU A C 1
ATOM 987 O O . GLU A 1 118 ? 12.276 -8.596 -27.436 1.00 95.12 118 GLU A O 1
ATOM 992 N N . CYS A 1 119 ? 13.025 -7.960 -29.453 1.00 96.25 119 CYS A N 1
ATOM 993 C CA . CYS A 1 119 ? 11.709 -8.037 -30.092 1.00 96.25 119 CYS A CA 1
ATOM 994 C C . CYS A 1 119 ? 11.154 -9.463 -30.031 1.00 96.25 119 CYS A C 1
ATOM 996 O O . CYS A 1 119 ? 9.974 -9.638 -29.743 1.00 96.25 119 CYS A O 1
ATOM 998 N N . LEU A 1 120 ? 11.998 -10.472 -30.265 1.00 95.50 120 LEU A N 1
ATOM 999 C CA . LEU A 1 120 ? 11.625 -11.878 -30.178 1.00 95.50 120 LEU A CA 1
ATOM 1000 C C . LEU A 1 120 ? 11.235 -12.257 -28.746 1.00 95.50 120 LEU A C 1
ATOM 1002 O O . LEU A 1 120 ? 10.176 -12.842 -28.543 1.00 95.50 120 LEU A O 1
ATOM 1006 N N . GLN A 1 121 ? 12.038 -11.887 -27.746 1.00 95.25 121 GLN A N 1
ATOM 1007 C CA . GLN A 1 121 ? 11.742 -12.190 -26.341 1.00 95.25 121 GLN A CA 1
ATOM 1008 C C . GLN A 1 121 ? 10.405 -11.588 -25.888 1.00 95.25 121 GLN A C 1
ATOM 1010 O O . GLN A 1 121 ? 9.571 -12.283 -25.299 1.00 95.25 121 GLN A O 1
ATOM 1015 N N . GLN A 1 122 ? 10.170 -10.310 -26.200 1.00 95.56 122 GLN A N 1
ATOM 1016 C CA . GLN A 1 122 ? 8.907 -9.638 -25.886 1.00 95.56 122 GLN A CA 1
ATOM 1017 C C . GLN A 1 122 ? 7.729 -10.291 -26.612 1.00 95.56 122 GLN A C 1
ATOM 1019 O O . GLN A 1 122 ? 6.684 -10.532 -26.003 1.00 95.56 122 GLN A O 1
ATOM 1024 N N . TYR A 1 123 ? 7.914 -10.626 -27.889 1.00 96.19 123 TYR A N 1
ATOM 1025 C CA . TYR A 1 123 ? 6.899 -11.272 -28.704 1.00 96.19 123 TYR A CA 1
ATOM 1026 C C . TYR A 1 123 ? 6.492 -12.641 -28.149 1.00 96.19 123 TYR A C 1
ATOM 1028 O O . TYR A 1 123 ? 5.305 -12.886 -27.934 1.00 96.19 123 TYR A O 1
ATOM 1036 N N . LEU A 1 124 ? 7.461 -13.518 -27.869 1.00 94.75 124 LEU A N 1
ATOM 1037 C CA . LEU A 1 124 ? 7.210 -14.867 -27.355 1.00 94.75 124 LEU A CA 1
ATOM 1038 C C . LEU A 1 124 ? 6.488 -14.825 -26.004 1.00 94.75 124 LEU A C 1
ATOM 1040 O O . LEU A 1 124 ? 5.565 -15.607 -25.780 1.00 94.75 124 LEU A O 1
ATOM 1044 N N . LYS A 1 125 ? 6.843 -13.873 -25.129 1.00 96.12 125 LYS A N 1
ATOM 1045 C CA . LYS A 1 125 ? 6.161 -13.667 -23.842 1.00 96.12 125 LYS A CA 1
ATOM 1046 C C . LYS A 1 125 ? 4.686 -13.289 -24.015 1.00 96.12 125 LYS A C 1
ATOM 1048 O O . LYS A 1 125 ? 3.858 -13.711 -23.216 1.00 96.12 125 LYS A O 1
ATOM 1053 N N . GLN A 1 126 ? 4.359 -12.491 -25.030 1.00 96.50 126 GLN A N 1
ATOM 1054 C CA . GLN A 1 126 ? 2.989 -12.035 -25.294 1.00 96.50 126 GLN A CA 1
ATOM 1055 C C . GLN A 1 126 ? 2.150 -13.058 -26.072 1.00 96.50 126 GLN A C 1
ATOM 1057 O O . GLN A 1 126 ? 0.932 -13.079 -25.923 1.00 96.50 126 GLN A O 1
ATOM 1062 N N . ASN A 1 127 ? 2.788 -13.911 -26.877 1.00 96.25 127 ASN A N 1
ATOM 1063 C CA . ASN A 1 127 ? 2.118 -14.812 -27.819 1.00 96.25 127 ASN A CA 1
ATOM 1064 C C . ASN A 1 127 ? 2.318 -16.296 -27.471 1.00 96.25 127 ASN A C 1
ATOM 1066 O O . ASN A 1 127 ? 2.279 -17.148 -28.352 1.00 96.25 127 ASN A O 1
ATOM 1070 N N . ASN A 1 128 ? 2.527 -16.621 -26.191 1.00 95.38 128 ASN A N 1
ATOM 1071 C CA . ASN A 1 128 ? 2.660 -17.998 -25.690 1.00 95.38 128 ASN A CA 1
ATOM 1072 C C . ASN A 1 128 ? 3.726 -18.830 -26.426 1.00 95.38 128 ASN A C 1
ATOM 1074 O O . ASN A 1 128 ? 3.520 -20.007 -26.698 1.00 95.38 128 ASN A O 1
ATOM 1078 N N . GLY A 1 129 ? 4.859 -18.213 -26.767 1.00 94.12 129 GLY A N 1
ATOM 1079 C CA . GLY A 1 129 ? 5.969 -18.893 -27.436 1.00 94.12 129 GLY A CA 1
ATOM 1080 C C . GLY A 1 129 ? 5.752 -19.201 -28.921 1.00 94.12 129 GLY A C 1
ATOM 1081 O O . GLY A 1 129 ? 6.568 -19.908 -29.505 1.00 94.12 129 GLY A O 1
ATOM 1082 N N . LYS A 1 130 ? 4.688 -18.681 -29.542 1.00 95.50 130 LYS A N 1
ATOM 1083 C CA . LYS A 1 130 ? 4.378 -18.934 -30.955 1.00 95.50 130 LYS A CA 1
ATOM 1084 C C . LYS A 1 130 ? 5.306 -18.202 -31.920 1.00 95.50 130 LYS A C 1
ATOM 1086 O O . LYS A 1 130 ? 5.799 -17.111 -31.627 1.00 95.50 130 LYS A O 1
ATOM 1091 N N . CYS A 1 131 ? 5.492 -18.785 -33.104 1.00 95.25 131 CYS A N 1
ATOM 1092 C CA . CYS A 1 131 ? 6.312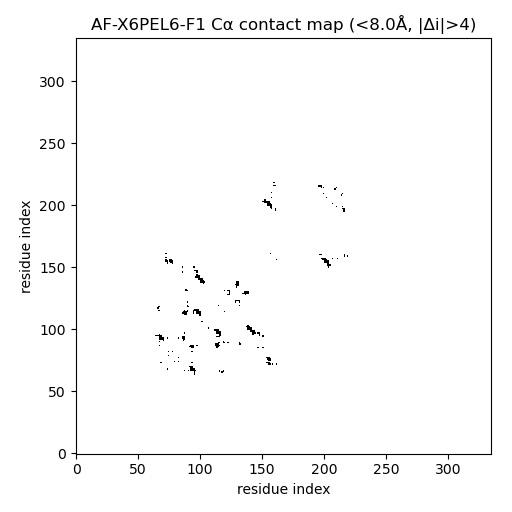 -18.215 -34.171 1.00 95.25 131 CYS A CA 1
ATOM 1093 C C . CYS A 1 131 ? 5.779 -16.847 -34.660 1.00 95.25 131 CYS A C 1
ATOM 1095 O O . CYS A 1 131 ? 4.596 -16.755 -35.003 1.00 95.25 131 CYS A O 1
ATOM 1097 N N . PRO A 1 132 ? 6.627 -15.803 -34.792 1.00 94.75 132 PRO A N 1
ATOM 1098 C CA . PRO A 1 132 ? 6.206 -14.483 -35.271 1.00 94.75 132 PRO A CA 1
ATOM 1099 C C . PRO A 1 132 ? 5.625 -14.427 -36.691 1.00 94.75 132 PRO A C 1
ATOM 1101 O O . PRO A 1 132 ? 4.917 -13.473 -36.999 1.00 94.75 132 PRO A O 1
ATOM 1104 N N . ILE A 1 133 ? 5.921 -15.406 -37.555 1.00 92.38 133 ILE A N 1
ATOM 1105 C CA . ILE A 1 133 ? 5.513 -15.380 -38.971 1.00 92.38 133 ILE A CA 1
ATOM 1106 C C . ILE A 1 133 ? 4.123 -16.002 -39.171 1.00 92.38 133 ILE A C 1
ATOM 1108 O O . ILE A 1 133 ? 3.264 -15.384 -39.795 1.00 92.38 133 ILE A O 1
ATOM 1112 N N . GLN A 1 134 ? 3.870 -17.195 -38.614 1.00 90.75 134 GLN A N 1
ATOM 1113 C CA . GLN A 1 134 ? 2.630 -17.959 -38.855 1.00 90.75 134 GLN A CA 1
ATOM 1114 C C . GLN A 1 134 ? 1.985 -18.577 -37.599 1.00 90.75 134 GLN A C 1
ATOM 1116 O O . GLN A 1 134 ? 1.075 -19.390 -37.714 1.00 90.75 134 GLN A O 1
ATOM 1121 N N . GLN A 1 135 ? 2.387 -18.179 -36.386 1.00 92.19 135 GLN A N 1
ATOM 1122 C CA . GLN A 1 135 ? 1.751 -18.607 -35.124 1.00 92.19 135 GLN A CA 1
ATOM 1123 C C . GLN A 1 135 ? 1.742 -20.120 -34.832 1.00 92.19 135 GLN A C 1
ATOM 1125 O O . GLN A 1 135 ? 0.953 -20.569 -33.989 1.00 92.19 135 GLN A O 1
ATOM 1130 N N . HIS A 1 136 ? 2.583 -20.906 -35.501 1.00 92.25 136 HIS A N 1
ATOM 1131 C CA . HIS A 1 136 ? 2.769 -22.318 -35.177 1.00 92.25 136 HIS A CA 1
ATOM 1132 C C . HIS A 1 136 ? 3.658 -22.479 -33.930 1.00 92.25 136 HIS A C 1
ATOM 1134 O O . HIS A 1 136 ? 4.324 -21.533 -33.481 1.00 92.25 136 HIS A O 1
ATOM 1140 N N . ASP A 1 137 ? 3.620 -23.679 -33.360 1.00 91.50 137 ASP A N 1
ATOM 1141 C CA . ASP A 1 137 ? 4.441 -24.070 -32.217 1.00 91.50 137 ASP A CA 1
ATOM 1142 C C . ASP A 1 137 ? 5.823 -24.570 -32.693 1.00 91.50 137 ASP A C 1
ATOM 1144 O O . ASP A 1 137 ? 6.019 -24.823 -33.878 1.00 91.50 137 ASP A O 1
ATOM 1148 N N . HIS A 1 138 ? 6.777 -24.724 -31.768 1.00 84.88 138 HIS A N 1
ATOM 1149 C CA . HIS A 1 138 ? 8.095 -25.345 -32.010 1.00 84.88 138 HIS A CA 1
ATOM 1150 C C . HIS A 1 138 ? 8.985 -24.682 -33.082 1.00 84.88 138 HIS A C 1
ATOM 1152 O O . HIS A 1 138 ? 9.643 -25.378 -33.844 1.00 84.88 138 HIS A O 1
ATOM 1158 N N . CYS A 1 139 ? 9.076 -23.348 -33.119 1.00 90.31 139 CYS A N 1
ATOM 1159 C CA . CYS A 1 139 ? 10.120 -22.708 -33.928 1.00 90.31 139 CYS A CA 1
ATOM 1160 C C . CYS A 1 139 ? 11.462 -22.666 -33.179 1.00 90.31 139 CYS A C 1
ATOM 1162 O O . CYS A 1 139 ? 11.512 -22.317 -31.994 1.00 90.31 139 CYS A O 1
ATOM 1164 N N . GLU A 1 140 ? 12.546 -22.986 -33.880 1.00 92.38 140 GLU A N 1
ATOM 1165 C CA . GLU A 1 140 ? 13.907 -22.834 -33.385 1.00 92.38 140 GLU A CA 1
ATOM 1166 C C . GLU A 1 140 ? 14.468 -21.455 -33.749 1.00 92.38 140 GLU A C 1
ATOM 1168 O O . GLU A 1 140 ? 14.153 -20.851 -34.777 1.00 92.38 140 GLU A O 1
ATOM 1173 N N . PHE A 1 141 ? 15.330 -20.932 -32.880 1.00 93.88 141 PHE A N 1
ATOM 1174 C CA . PHE A 1 141 ? 15.926 -19.612 -33.049 1.00 93.88 141 PHE A CA 1
ATOM 1175 C C . PHE A 1 141 ? 17.431 -19.715 -32.861 1.00 93.88 141 PHE A C 1
ATOM 1177 O O . PHE A 1 141 ? 17.903 -20.227 -31.843 1.00 93.88 141 PHE A O 1
ATOM 1184 N N . SER A 1 142 ? 18.197 -19.185 -33.811 1.00 95.62 142 SER A N 1
ATOM 1185 C CA . SER A 1 142 ? 19.656 -19.185 -33.733 1.00 95.62 142 SER A CA 1
ATOM 1186 C C . SER A 1 142 ? 20.216 -17.766 -33.819 1.00 95.62 142 SER A C 1
ATOM 1188 O O . SER A 1 142 ? 19.592 -16.840 -34.339 1.00 95.62 142 SER A O 1
ATOM 1190 N N . GLN A 1 143 ? 21.405 -17.551 -33.256 1.00 96.06 143 GLN A N 1
ATOM 1191 C CA . GLN A 1 143 ? 22.075 -16.260 -33.388 1.00 96.06 143 GLN A CA 1
ATOM 1192 C C . GLN A 1 143 ? 22.660 -16.118 -34.795 1.00 96.06 143 GLN A C 1
ATOM 1194 O O . GLN A 1 143 ? 23.664 -16.759 -35.119 1.00 96.06 143 GLN A O 1
ATOM 1199 N N . GLY A 1 144 ? 22.108 -15.193 -35.581 1.00 93.50 144 GLY A N 1
ATOM 1200 C CA . GLY A 1 144 ? 22.573 -14.885 -36.932 1.00 93.50 144 GLY A CA 1
ATOM 1201 C C . GLY A 1 144 ? 23.913 -14.152 -36.937 1.00 93.50 144 GLY A C 1
ATOM 1202 O O . GLY A 1 144 ? 23.977 -12.931 -37.100 1.00 93.50 144 GLY A O 1
ATOM 1203 N N . ARG A 1 145 ? 25.024 -14.873 -36.726 1.00 95.56 145 ARG A N 1
ATOM 1204 C CA . ARG A 1 145 ? 26.375 -14.285 -36.590 1.00 95.56 145 ARG A CA 1
ATOM 1205 C C . ARG A 1 145 ? 26.769 -13.433 -37.797 1.00 95.56 145 ARG A C 1
ATOM 1207 O O . ARG A 1 145 ? 27.397 -12.387 -37.625 1.00 95.56 145 ARG A O 1
ATOM 1214 N N . THR A 1 146 ? 26.421 -13.874 -39.004 1.00 95.88 146 THR A N 1
ATOM 1215 C CA . THR A 1 146 ? 26.707 -13.147 -40.249 1.00 95.88 146 THR A CA 1
ATOM 1216 C C . THR A 1 146 ? 25.882 -11.868 -40.328 1.00 95.88 146 THR A C 1
ATOM 1218 O O . THR A 1 146 ? 26.438 -10.799 -40.575 1.00 95.88 146 THR A O 1
ATOM 1221 N N . MET A 1 147 ? 24.589 -11.943 -40.012 1.00 95.81 147 MET A N 1
ATOM 1222 C CA . MET A 1 147 ? 23.692 -10.786 -40.034 1.00 95.81 147 MET A CA 1
ATOM 1223 C C . MET A 1 147 ? 24.068 -9.748 -38.977 1.00 95.81 147 MET A C 1
ATOM 1225 O O . MET A 1 147 ? 24.144 -8.561 -39.283 1.00 95.81 147 MET A O 1
ATOM 1229 N N . ARG A 1 148 ? 24.439 -10.180 -37.763 1.00 96.19 148 ARG A N 1
ATOM 1230 C CA . ARG A 1 148 ? 24.976 -9.290 -36.717 1.00 96.19 148 ARG A CA 1
ATOM 1231 C C . ARG A 1 148 ? 26.217 -8.531 -37.199 1.00 96.19 148 ARG A C 1
ATOM 1233 O O . ARG A 1 148 ? 26.315 -7.324 -36.987 1.00 96.19 148 ARG A O 1
ATOM 1240 N N . LYS A 1 149 ? 27.142 -9.204 -37.898 1.00 96.81 149 LYS A N 1
ATOM 1241 C CA . LYS A 1 149 ? 28.312 -8.544 -38.507 1.00 96.81 149 LYS A CA 1
ATOM 1242 C C . LYS A 1 149 ? 27.902 -7.540 -39.584 1.00 96.81 149 LYS A C 1
ATOM 1244 O O . LYS A 1 149 ? 28.436 -6.438 -39.587 1.00 96.81 149 LYS A O 1
ATOM 1249 N N . LEU A 1 150 ? 26.961 -7.884 -40.466 1.00 96.75 150 LEU A N 1
ATOM 1250 C CA . LEU A 1 150 ? 26.480 -6.964 -41.504 1.00 96.75 150 LEU A CA 1
ATOM 1251 C C . LEU A 1 150 ? 25.858 -5.699 -40.904 1.00 96.75 150 LEU A C 1
ATOM 1253 O O . LEU A 1 150 ? 26.193 -4.601 -41.342 1.00 96.75 150 LEU A O 1
ATOM 1257 N N . VAL A 1 151 ? 25.033 -5.845 -39.862 1.00 96.69 151 VAL A N 1
ATOM 1258 C CA . VAL A 1 151 ? 24.458 -4.716 -39.115 1.00 96.69 151 VAL A CA 1
ATOM 1259 C C . VAL A 1 151 ? 25.558 -3.846 -38.504 1.00 96.69 151 VAL A C 1
ATOM 1261 O O . VAL A 1 151 ? 25.539 -2.629 -38.658 1.00 96.69 151 VAL A O 1
ATOM 1264 N N . PHE A 1 152 ? 26.566 -4.447 -37.868 1.00 96.44 152 PHE A N 1
ATOM 1265 C CA . PHE A 1 152 ? 27.685 -3.710 -37.270 1.00 96.44 152 PHE A CA 1
ATOM 1266 C C . PHE A 1 152 ? 28.516 -2.896 -38.261 1.00 96.44 152 PHE A C 1
ATOM 1268 O O . PHE A 1 152 ? 29.144 -1.918 -37.852 1.00 96.44 152 PHE A O 1
ATOM 1275 N N . GLU A 1 153 ? 28.512 -3.274 -39.537 1.00 97.94 153 GLU A N 1
ATOM 1276 C CA . GLU A 1 153 ? 29.224 -2.582 -40.609 1.00 97.94 153 GLU A CA 1
ATOM 1277 C C . GLU A 1 153 ? 28.397 -1.470 -41.278 1.00 97.94 153 GLU A C 1
ATOM 1279 O O . GLU A 1 153 ? 28.945 -0.728 -42.098 1.00 97.94 153 GLU A O 1
ATOM 1284 N N . LEU A 1 154 ? 27.111 -1.316 -40.933 1.00 97.56 154 LEU A N 1
ATOM 1285 C CA . LEU A 1 154 ? 26.286 -0.207 -41.419 1.00 97.56 154 LEU A CA 1
ATOM 1286 C C . LEU A 1 154 ? 26.839 1.128 -40.920 1.00 97.56 154 LEU A C 1
ATOM 1288 O O . LEU A 1 154 ? 27.218 1.266 -39.754 1.00 97.56 154 LEU A O 1
ATOM 1292 N N . PHE A 1 155 ? 26.856 2.129 -41.800 1.00 97.94 155 PHE A N 1
ATOM 1293 C CA . PHE A 1 155 ? 27.243 3.485 -41.428 1.00 97.94 155 PHE A CA 1
ATOM 1294 C C . PHE A 1 155 ? 26.070 4.208 -40.784 1.00 97.94 155 PHE A C 1
ATOM 1296 O O . PHE A 1 155 ? 24.940 4.082 -41.238 1.00 97.94 155 PHE A O 1
ATOM 1303 N N . VAL A 1 156 ? 26.327 5.018 -39.769 1.00 96.69 156 VAL A N 1
ATOM 1304 C CA . VAL A 1 156 ? 25.314 5.824 -39.089 1.00 96.69 156 VAL A CA 1
ATOM 1305 C C . VAL A 1 156 ? 25.875 7.185 -38.721 1.00 96.69 156 VAL A C 1
ATOM 1307 O O . VAL A 1 156 ? 27.082 7.349 -38.534 1.00 96.69 156 VAL A O 1
ATOM 1310 N N . ILE A 1 157 ? 24.987 8.168 -38.598 1.00 96.31 157 ILE A N 1
ATOM 1311 C CA . ILE A 1 157 ? 25.289 9.417 -37.891 1.00 96.31 157 ILE A CA 1
ATOM 1312 C C . ILE A 1 157 ? 25.016 9.250 -36.396 1.00 96.31 157 ILE A C 1
ATOM 1314 O O . ILE A 1 157 ? 24.259 8.363 -36.001 1.00 96.31 157 ILE A O 1
ATOM 1318 N N . CYS A 1 158 ? 25.567 10.126 -35.558 1.00 94.62 158 CYS A N 1
ATOM 1319 C CA . CYS A 1 158 ? 25.266 10.119 -34.126 1.00 94.62 158 CYS A CA 1
ATOM 1320 C C . CYS A 1 158 ? 23.738 10.131 -33.870 1.00 94.62 158 CYS A C 1
ATOM 1322 O O . CYS A 1 158 ? 23.052 11.036 -34.356 1.00 94.62 158 CYS A O 1
ATOM 1324 N N . PRO A 1 159 ? 23.175 9.194 -33.082 1.00 91.88 159 PRO A N 1
ATOM 1325 C CA . PRO A 1 159 ? 21.739 9.156 -32.804 1.00 91.88 159 PRO A CA 1
ATOM 1326 C C . PRO A 1 159 ? 21.276 10.418 -32.064 1.00 91.88 159 PRO A C 1
ATOM 1328 O O . PRO A 1 159 ? 20.217 10.959 -32.367 1.00 91.88 159 PRO A O 1
ATOM 1331 N N . ARG A 1 160 ? 22.120 10.991 -31.191 1.00 89.81 160 ARG A N 1
ATOM 1332 C CA . ARG A 1 160 ? 21.829 12.272 -30.521 1.00 89.81 160 ARG A CA 1
ATOM 1333 C C . ARG A 1 160 ? 21.721 13.437 -31.517 1.00 89.81 160 ARG A C 1
ATOM 1335 O O . ARG A 1 160 ? 20.941 14.361 -31.304 1.00 89.81 160 ARG A O 1
ATOM 1342 N N . GLN A 1 161 ? 22.475 13.391 -32.618 1.00 90.69 161 GLN A N 1
ATOM 1343 C CA . GLN A 1 161 ? 22.383 14.375 -33.702 1.00 90.69 161 GLN A CA 1
ATOM 1344 C C . GLN A 1 161 ? 21.113 14.174 -34.540 1.00 90.69 161 GLN A C 1
ATOM 1346 O O . GLN A 1 161 ? 20.486 15.153 -34.941 1.00 90.69 161 GLN A O 1
ATOM 1351 N N . PHE A 1 162 ? 20.733 12.922 -34.803 1.00 91.75 162 PHE A N 1
ATOM 1352 C CA . PHE A 1 162 ? 19.491 12.589 -35.501 1.00 91.75 162 PHE A CA 1
ATOM 1353 C C . PHE A 1 162 ? 18.261 13.104 -34.740 1.00 91.75 162 PHE A C 1
ATOM 1355 O O . PHE A 1 162 ? 17.436 13.815 -35.317 1.00 91.75 162 PHE A O 1
ATOM 1362 N N . ASP A 1 163 ? 18.191 12.839 -33.434 1.00 88.88 163 ASP A N 1
ATOM 1363 C CA . ASP A 1 163 ? 17.096 13.298 -32.576 1.00 88.88 163 ASP A CA 1
ATOM 1364 C C . ASP A 1 163 ? 16.982 14.826 -32.543 1.00 88.88 163 ASP A C 1
ATOM 1366 O O . ASP A 1 163 ? 15.878 15.372 -32.596 1.00 88.88 163 ASP A O 1
ATOM 1370 N N . LEU A 1 164 ? 18.120 15.529 -32.489 1.00 86.62 164 LEU A N 1
ATOM 1371 C CA . LEU A 1 164 ? 18.151 16.991 -32.501 1.00 86.62 164 LEU A CA 1
ATOM 1372 C C . LEU A 1 164 ? 17.566 17.556 -33.802 1.00 86.62 164 LEU A C 1
ATOM 1374 O O . LEU A 1 164 ? 16.722 18.450 -33.755 1.00 86.62 164 LEU A O 1
ATOM 1378 N N . LYS A 1 165 ? 17.967 17.004 -34.955 1.00 88.12 165 LYS A N 1
ATOM 1379 C CA . LYS A 1 165 ? 17.442 17.420 -36.266 1.00 88.12 165 LYS A CA 1
ATOM 1380 C C . LYS A 1 165 ? 15.938 17.167 -36.382 1.00 88.12 165 LYS A C 1
ATOM 1382 O O . LYS A 1 165 ? 15.220 18.031 -36.873 1.00 88.12 165 LYS A O 1
ATOM 1387 N N . LYS A 1 166 ? 15.460 16.021 -35.886 1.00 86.75 166 LYS A N 1
ATOM 1388 C CA . LYS A 1 166 ? 14.034 15.657 -35.902 1.00 86.75 166 LYS A CA 1
ATOM 1389 C C . LYS A 1 166 ? 13.168 16.624 -35.084 1.00 86.75 166 LYS A C 1
ATOM 1391 O O . LYS A 1 166 ? 12.039 16.909 -35.466 1.00 86.75 166 LYS A O 1
ATOM 1396 N N . ARG A 1 167 ? 13.674 17.133 -33.955 1.00 83.56 167 ARG A N 1
ATOM 1397 C CA . ARG A 1 167 ? 12.959 18.146 -33.154 1.00 83.56 167 ARG A CA 1
ATOM 1398 C C . ARG A 1 167 ? 12.876 19.481 -33.887 1.00 83.56 167 ARG A C 1
ATOM 1400 O O . ARG A 1 167 ? 11.794 20.043 -33.992 1.00 83.56 167 ARG A O 1
ATOM 1407 N N . GLN A 1 168 ? 13.992 19.920 -34.468 1.00 82.31 168 GLN A N 1
ATOM 1408 C CA . GLN A 1 168 ? 14.057 21.174 -35.221 1.00 82.31 168 GLN A CA 1
ATOM 1409 C C . GLN A 1 168 ? 13.140 21.172 -36.450 1.00 82.31 168 GLN A C 1
ATOM 1411 O O . GLN A 1 168 ? 12.494 22.177 -36.726 1.00 82.31 168 GLN A O 1
ATOM 1416 N N . SER A 1 169 ? 13.025 20.046 -37.165 1.00 80.62 169 SER A N 1
ATOM 1417 C CA . SER A 1 169 ? 12.114 19.946 -38.313 1.00 80.62 169 SER A CA 1
ATOM 1418 C C . SER A 1 169 ? 10.635 20.022 -37.922 1.00 80.62 169 SER A C 1
ATOM 1420 O O . SER A 1 169 ? 9.816 20.456 -38.724 1.00 80.62 169 SER A O 1
ATOM 1422 N N . ASN A 1 170 ? 10.284 19.617 -36.698 1.00 75.06 170 ASN A N 1
ATOM 1423 C CA . ASN A 1 170 ? 8.897 19.607 -36.227 1.00 75.06 170 ASN A CA 1
ATOM 1424 C C . ASN A 1 170 ? 8.443 20.967 -35.671 1.00 75.06 170 ASN A C 1
ATOM 1426 O O . ASN A 1 170 ? 7.247 21.241 -35.638 1.00 75.06 170 ASN A O 1
ATOM 1430 N N . GLU A 1 171 ? 9.376 21.824 -35.252 1.00 69.81 171 GLU A N 1
ATOM 1431 C CA . GLU A 1 171 ? 9.086 23.165 -34.718 1.00 69.81 171 GLU A CA 1
ATOM 1432 C C . GLU A 1 171 ? 8.924 24.235 -35.823 1.00 69.81 171 GLU A C 1
ATOM 1434 O O . GLU A 1 171 ? 8.456 25.337 -35.552 1.00 69.81 171 GLU A O 1
ATOM 1439 N N . GLY A 1 172 ? 9.238 23.910 -37.084 1.00 58.56 172 GLY A N 1
ATOM 1440 C CA . GLY A 1 172 ? 9.319 24.863 -38.201 1.00 58.56 172 GLY A CA 1
ATOM 1441 C C . GLY A 1 172 ? 8.045 25.158 -39.012 1.00 58.56 172 GLY A C 1
ATOM 1442 O O . GLY A 1 172 ? 8.157 25.842 -40.020 1.00 58.56 172 GLY A O 1
ATOM 1443 N N . ILE A 1 173 ? 6.848 24.683 -38.635 1.00 55.31 173 ILE A N 1
ATOM 1444 C CA . ILE A 1 173 ? 5.620 24.837 -39.465 1.00 55.31 173 ILE A CA 1
ATOM 1445 C C . ILE A 1 173 ? 4.659 25.943 -38.950 1.00 55.31 173 ILE A C 1
ATOM 1447 O O . ILE A 1 173 ? 3.509 26.018 -39.364 1.00 55.31 173 ILE A O 1
ATOM 1451 N N . LYS A 1 174 ? 5.075 26.849 -38.049 1.00 56.69 174 LYS A N 1
ATOM 1452 C CA . LYS A 1 174 ? 4.161 27.898 -37.520 1.00 56.69 174 LYS A CA 1
ATOM 1453 C C . LYS A 1 174 ? 4.639 29.353 -37.540 1.00 56.69 174 LYS A C 1
ATOM 1455 O O . LYS A 1 174 ? 4.021 30.182 -36.883 1.00 56.69 174 LYS A O 1
ATOM 1460 N N . LEU A 1 175 ? 5.655 29.697 -38.326 1.00 51.75 175 LEU A N 1
ATOM 1461 C CA . LEU A 1 175 ? 6.024 31.102 -38.561 1.00 51.75 175 LEU A CA 1
ATOM 1462 C C . LEU A 1 175 ? 6.110 31.400 -40.061 1.00 51.75 175 LEU A C 1
ATOM 1464 O O . LEU A 1 175 ? 7.115 31.885 -40.562 1.00 51.75 175 LEU A O 1
ATOM 1468 N N . GLU A 1 176 ? 5.040 31.084 -40.788 1.00 52.41 176 GLU A N 1
ATOM 1469 C CA . GLU A 1 176 ? 4.806 31.628 -42.124 1.00 52.41 176 GLU A CA 1
ATOM 1470 C C . GLU A 1 176 ? 3.708 32.682 -41.985 1.00 52.41 176 GLU A C 1
ATOM 1472 O O . GLU A 1 176 ? 2.513 32.389 -41.972 1.00 52.41 176 GLU A O 1
ATOM 1477 N N . GLY A 1 177 ? 4.142 33.912 -41.732 1.00 55.25 177 GLY A N 1
ATOM 1478 C CA . GLY A 1 177 ? 3.243 35.033 -41.524 1.00 55.25 177 GLY A CA 1
ATOM 1479 C C . GLY A 1 177 ? 3.865 36.134 -40.691 1.00 55.25 177 GLY A C 1
ATOM 1480 O O . GLY A 1 177 ? 3.330 36.442 -39.641 1.00 55.25 177 GLY A O 1
ATOM 1481 N N . GLU A 1 178 ? 4.980 36.706 -41.140 1.00 48.69 178 GLU A N 1
ATOM 1482 C CA . GLU A 1 178 ? 5.166 38.158 -41.137 1.00 48.69 178 GLU A CA 1
ATOM 1483 C C . GLU A 1 178 ? 6.391 38.528 -41.973 1.00 48.69 178 GLU A C 1
ATOM 1485 O O . GLU A 1 178 ? 7.354 37.777 -42.107 1.00 48.69 178 GLU A O 1
ATOM 1490 N N . LYS A 1 179 ? 6.226 39.644 -42.668 1.00 50.84 179 LYS A N 1
ATOM 1491 C CA . LYS A 1 179 ? 6.968 40.064 -43.844 1.00 50.84 179 LYS A CA 1
ATOM 1492 C C . LYS A 1 179 ? 8.359 40.567 -43.474 1.00 50.84 179 LYS A C 1
ATOM 1494 O O . LYS A 1 179 ? 8.588 41.057 -42.377 1.00 50.84 179 LYS A O 1
ATOM 1499 N N . GLU A 1 180 ? 9.234 40.458 -44.463 1.00 53.19 180 GLU A N 1
ATOM 1500 C CA . GLU A 1 180 ? 10.468 41.212 -44.661 1.00 53.19 180 GLU A CA 1
ATOM 1501 C C . GLU A 1 180 ? 10.452 42.597 -43.983 1.00 53.19 180 GLU A C 1
ATOM 1503 O O . GLU A 1 180 ? 9.830 43.531 -44.481 1.00 53.19 180 GLU A O 1
ATOM 1508 N N . GLU A 1 181 ? 11.194 42.746 -42.887 1.00 47.22 181 GLU A N 1
ATOM 1509 C CA . GLU A 1 181 ? 11.829 44.019 -42.553 1.00 47.22 181 GLU A CA 1
ATOM 1510 C C . GLU A 1 181 ? 13.312 43.764 -42.273 1.00 47.22 181 GLU A C 1
ATOM 1512 O O . GLU A 1 181 ? 13.702 43.084 -41.320 1.00 47.22 181 GLU A O 1
ATOM 1517 N N . GLU A 1 182 ? 14.142 44.305 -43.166 1.00 51.56 182 GLU A N 1
ATOM 1518 C CA . GLU A 1 182 ? 15.590 44.446 -43.048 1.00 51.56 182 GLU A CA 1
ATOM 1519 C C . GLU A 1 182 ? 15.934 45.304 -41.817 1.00 51.56 182 GLU A C 1
ATOM 1521 O O . GLU A 1 182 ? 16.187 46.504 -41.895 1.00 51.56 182 GLU A O 1
ATOM 1526 N N . GLY A 1 183 ? 15.931 44.676 -40.643 1.00 43.50 183 GLY A N 1
ATOM 1527 C CA . GLY A 1 183 ? 16.319 45.270 -39.370 1.00 43.50 183 GLY A CA 1
ATOM 1528 C C . GLY A 1 183 ? 17.718 44.836 -38.949 1.00 43.50 183 GLY A C 1
ATOM 1529 O O . GLY A 1 183 ? 17.911 43.794 -38.330 1.00 43.50 183 GLY A O 1
ATOM 1530 N N . HIS A 1 184 ? 18.692 45.666 -39.292 1.00 49.12 184 HIS A N 1
ATOM 1531 C CA . HIS A 1 184 ? 20.091 45.685 -38.867 1.00 49.12 184 HIS A CA 1
ATOM 1532 C C . HIS A 1 184 ? 20.327 45.271 -37.388 1.00 49.12 184 HIS A C 1
ATOM 1534 O O . HIS A 1 184 ? 20.156 46.076 -36.474 1.00 49.12 184 HIS A O 1
ATOM 1540 N N . TRP A 1 185 ? 20.801 44.044 -37.138 1.00 38.44 185 TRP A N 1
ATOM 1541 C CA . TRP A 1 185 ? 21.285 43.606 -35.818 1.00 38.44 185 TRP A CA 1
ATOM 1542 C C . TRP A 1 185 ? 22.809 43.718 -35.727 1.00 38.44 185 TRP A C 1
ATOM 1544 O O . TRP A 1 185 ? 23.540 42.755 -35.941 1.00 38.44 185 TRP A O 1
ATOM 1554 N N . ASN A 1 186 ? 23.288 44.902 -35.349 1.00 47.72 186 ASN A N 1
ATOM 1555 C CA . ASN A 1 186 ? 24.636 45.085 -34.817 1.00 47.72 186 ASN A CA 1
ATOM 1556 C C . ASN A 1 186 ? 24.576 45.073 -33.284 1.00 47.72 186 ASN A C 1
ATOM 1558 O O . ASN A 1 186 ? 24.462 46.111 -32.640 1.00 47.72 186 ASN A O 1
ATOM 1562 N N . GLY A 1 187 ? 24.652 43.873 -32.706 1.00 41.19 187 GLY A N 1
ATOM 1563 C CA . GLY A 1 187 ? 24.898 43.655 -31.281 1.00 41.19 187 GLY A CA 1
ATOM 1564 C C . GLY A 1 187 ? 26.200 42.872 -31.084 1.00 41.19 187 GLY A C 1
ATOM 1565 O O . GLY A 1 187 ? 26.165 41.640 -31.074 1.00 41.19 187 GLY A O 1
ATOM 1566 N N . PRO A 1 188 ? 27.361 43.534 -30.936 1.00 51.38 188 PRO A N 1
ATOM 1567 C CA . PRO A 1 188 ? 28.624 42.858 -30.693 1.00 51.38 188 PRO A CA 1
ATOM 1568 C C . PRO A 1 188 ? 28.686 42.506 -29.206 1.00 51.38 188 PRO A C 1
ATOM 1570 O O . PRO A 1 188 ? 29.103 43.345 -28.422 1.00 51.38 188 PRO A O 1
ATOM 1573 N N . ASN A 1 189 ? 28.162 41.336 -28.815 1.00 49.62 189 ASN A N 1
ATOM 1574 C CA . ASN A 1 189 ? 28.509 40.586 -27.584 1.00 49.62 189 ASN A CA 1
ATOM 1575 C C . ASN A 1 189 ? 27.604 39.364 -27.315 1.00 49.62 189 ASN A C 1
ATOM 1577 O O . ASN A 1 189 ? 27.519 38.883 -26.188 1.00 49.62 189 ASN A O 1
ATOM 1581 N N . SER A 1 190 ? 26.969 38.788 -28.339 1.00 47.62 190 SER A N 1
ATOM 1582 C CA . SER A 1 190 ? 26.559 37.383 -28.240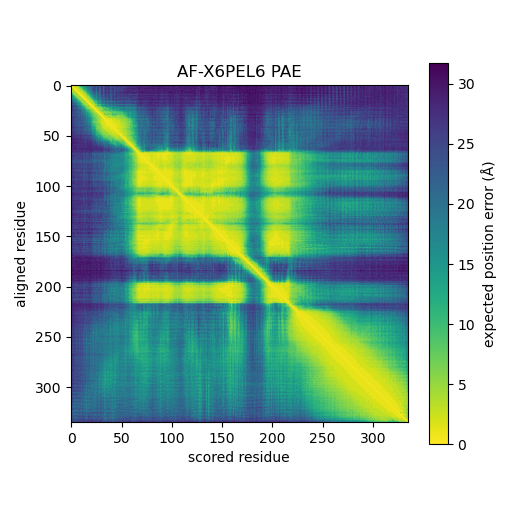 1.00 47.62 190 SER A CA 1
ATOM 1583 C C . SER A 1 190 ? 27.775 36.543 -28.603 1.00 47.62 190 SER A C 1
ATOM 1585 O O . SER A 1 190 ? 28.052 36.324 -29.782 1.00 47.62 190 SER A O 1
ATOM 1587 N N . ALA A 1 191 ? 28.549 36.149 -27.589 1.00 50.19 191 ALA A N 1
ATOM 1588 C CA . ALA A 1 191 ? 29.606 35.156 -27.733 1.00 50.19 191 ALA A CA 1
ATOM 1589 C C . ALA A 1 191 ? 29.090 33.991 -28.596 1.00 50.19 191 ALA A C 1
ATOM 1591 O O . ALA A 1 191 ? 27.909 33.642 -28.485 1.00 50.19 191 ALA A O 1
ATOM 1592 N N . PRO A 1 192 ? 29.919 33.399 -29.472 1.00 44.91 192 PRO A N 1
ATOM 1593 C CA . PRO A 1 192 ? 29.482 32.287 -30.290 1.00 44.91 192 PRO A CA 1
ATOM 1594 C C . PRO A 1 192 ? 29.069 31.177 -29.331 1.00 44.91 192 PRO A C 1
ATOM 1596 O O . PRO A 1 192 ? 29.926 30.511 -28.755 1.00 44.91 192 PRO A O 1
ATOM 1599 N N . ASN A 1 193 ? 27.760 31.000 -29.128 1.00 48.81 193 ASN A N 1
ATOM 1600 C CA . ASN A 1 193 ? 27.199 29.779 -28.582 1.00 48.81 193 ASN A CA 1
ATOM 1601 C C . ASN A 1 193 ? 27.753 28.689 -29.485 1.00 48.81 193 ASN A C 1
ATOM 1603 O O . ASN A 1 193 ? 27.263 28.511 -30.604 1.00 48.81 193 ASN A O 1
ATOM 1607 N N . SER A 1 194 ? 28.845 28.054 -29.053 1.00 53.28 194 SER A N 1
ATOM 1608 C CA . SER A 1 194 ? 29.492 26.968 -29.760 1.00 53.28 194 SER A CA 1
ATOM 1609 C C . SER A 1 194 ? 28.403 25.931 -29.907 1.00 53.28 194 SER A C 1
ATOM 1611 O O . SER A 1 194 ? 28.048 25.257 -28.941 1.00 53.28 194 SER A O 1
ATOM 1613 N N . LYS A 1 195 ? 27.760 25.901 -31.079 1.00 63.00 195 LYS A N 1
ATOM 1614 C CA . LYS A 1 195 ? 26.728 24.924 -31.389 1.00 63.00 195 LYS A CA 1
ATOM 1615 C C . LYS A 1 195 ? 27.423 23.604 -31.126 1.00 63.00 195 LYS A C 1
ATOM 1617 O O . LYS A 1 195 ? 28.351 23.265 -31.852 1.00 63.00 195 LYS A O 1
ATOM 1622 N N . ASN A 1 196 ? 27.057 22.927 -30.044 1.00 72.12 196 ASN A N 1
ATOM 1623 C CA . ASN A 1 196 ? 27.612 21.630 -29.703 1.00 72.12 196 ASN A CA 1
ATOM 1624 C C . ASN A 1 196 ? 27.072 20.678 -30.767 1.00 72.12 196 ASN A C 1
ATOM 1626 O O . ASN A 1 196 ? 26.046 20.047 -30.569 1.00 72.12 196 ASN A O 1
ATOM 1630 N N . TYR A 1 197 ? 27.660 20.673 -31.960 1.00 82.75 197 TYR A N 1
ATOM 1631 C CA . TYR A 1 197 ? 27.282 19.768 -33.026 1.00 82.75 197 TYR A CA 1
ATOM 1632 C C . TYR A 1 197 ? 28.170 18.538 -32.908 1.00 82.75 197 TYR A C 1
ATOM 1634 O O . TYR A 1 197 ? 29.383 18.624 -32.733 1.00 82.75 197 TYR A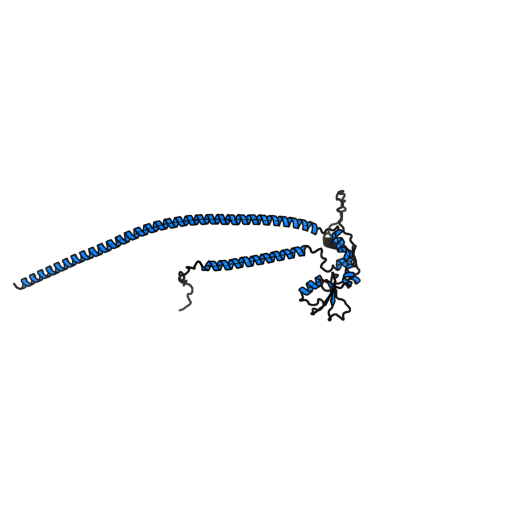 O 1
ATOM 1642 N N . CYS A 1 198 ? 27.549 17.369 -32.984 1.00 91.69 198 CYS A N 1
ATOM 1643 C CA . CYS A 1 198 ? 28.282 16.147 -33.240 1.00 91.69 198 CYS A CA 1
ATOM 1644 C C . CYS A 1 198 ? 28.391 15.968 -34.756 1.00 91.69 198 CYS A C 1
ATOM 1646 O O . CYS A 1 198 ? 27.416 16.182 -35.475 1.00 91.69 198 CYS A O 1
ATOM 1648 N N . ASN A 1 199 ? 29.572 15.591 -35.232 1.00 92.56 199 ASN A N 1
ATOM 1649 C CA . ASN A 1 199 ? 29.857 15.272 -36.630 1.00 92.56 199 ASN A CA 1
ATOM 1650 C C . ASN A 1 199 ? 30.214 13.789 -36.825 1.00 92.56 199 ASN A C 1
ATOM 1652 O O . ASN A 1 199 ? 30.761 13.424 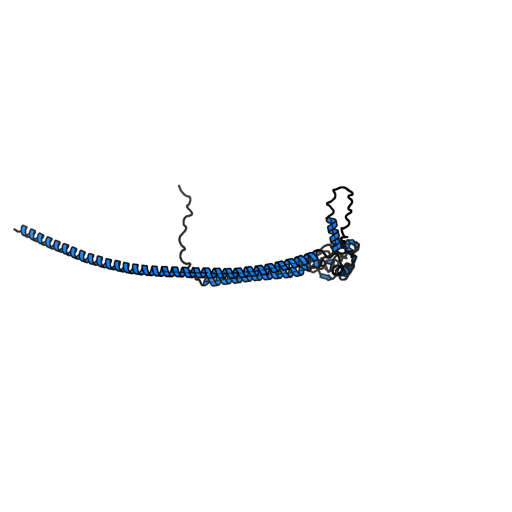-37.864 1.00 92.56 199 ASN A O 1
ATOM 1656 N N . PHE A 1 200 ? 29.928 12.934 -35.839 1.00 95.31 200 PHE A N 1
ATOM 1657 C CA . PHE A 1 200 ? 30.213 11.510 -35.949 1.00 95.31 200 PHE A CA 1
ATOM 1658 C C . PHE A 1 200 ? 29.411 10.894 -37.094 1.00 95.31 200 PHE A C 1
ATOM 1660 O O . PHE A 1 200 ? 28.178 10.951 -37.119 1.00 95.31 200 PHE A O 1
ATOM 1667 N N . LYS A 1 201 ? 30.149 10.275 -38.012 1.00 97.12 201 LYS A N 1
ATOM 1668 C CA . LYS A 1 201 ? 29.654 9.389 -39.056 1.00 97.12 201 LYS A CA 1
ATOM 1669 C C . LYS A 1 201 ? 30.590 8.186 -39.089 1.00 97.12 201 LYS A C 1
ATOM 1671 O O . LYS A 1 201 ? 31.751 8.325 -39.460 1.00 97.12 201 LYS A O 1
ATOM 1676 N N . GLY A 1 202 ? 30.103 7.030 -38.665 1.00 97.19 202 GLY A N 1
ATOM 1677 C CA . GLY A 1 202 ? 30.928 5.837 -38.469 1.00 97.19 202 GLY A CA 1
ATOM 1678 C C . GLY A 1 202 ? 30.093 4.568 -38.495 1.00 97.19 202 GLY A C 1
ATOM 1679 O O . GLY A 1 202 ? 28.899 4.627 -38.778 1.00 97.19 202 GLY A O 1
ATOM 1680 N N . LYS A 1 203 ? 30.712 3.417 -38.231 1.00 98.12 203 LYS A N 1
ATOM 1681 C CA . LYS A 1 203 ? 30.005 2.132 -38.206 1.00 98.12 203 LYS A CA 1
ATOM 1682 C C . LYS A 1 203 ? 29.231 1.959 -36.899 1.00 98.12 203 LYS A C 1
ATOM 1684 O O . LYS A 1 203 ? 29.638 2.497 -35.869 1.00 98.12 203 LYS A O 1
ATOM 1689 N N . ILE A 1 204 ? 28.153 1.170 -36.914 1.00 95.94 204 ILE A N 1
ATOM 1690 C CA . ILE A 1 204 ? 27.350 0.890 -35.707 1.00 95.94 204 ILE A CA 1
ATOM 1691 C C . ILE A 1 204 ? 28.216 0.334 -34.567 1.00 95.94 204 ILE A C 1
ATOM 1693 O O . ILE A 1 204 ? 28.044 0.744 -33.422 1.00 95.94 204 ILE A O 1
ATOM 1697 N N . LYS A 1 205 ? 29.188 -0.540 -34.853 1.00 95.62 205 LYS A N 1
ATOM 1698 C CA . LYS A 1 205 ? 30.077 -1.096 -33.812 1.00 95.62 205 LYS A CA 1
ATOM 1699 C C . LYS A 1 205 ? 30.910 -0.047 -33.063 1.00 95.62 205 LYS A C 1
ATOM 1701 O O . LYS A 1 205 ? 31.197 -0.237 -31.885 1.00 95.62 205 LYS A O 1
ATOM 1706 N N . ASP A 1 206 ? 31.252 1.061 -33.719 1.00 96.56 206 ASP A N 1
ATOM 1707 C CA . ASP A 1 206 ? 32.058 2.145 -33.139 1.00 96.56 206 ASP A CA 1
ATOM 1708 C C . ASP A 1 206 ? 31.180 3.166 -32.391 1.00 96.56 206 ASP A C 1
ATOM 1710 O O . ASP A 1 206 ? 31.671 4.030 -31.664 1.00 96.56 206 ASP A O 1
ATOM 1714 N N . LEU A 1 207 ? 29.854 3.070 -32.551 1.00 93.75 207 LEU A N 1
ATOM 1715 C CA . LEU A 1 207 ? 28.909 4.038 -32.011 1.00 93.75 207 LEU A CA 1
ATOM 1716 C C . LEU A 1 207 ? 28.916 4.076 -30.482 1.00 93.75 207 LEU A C 1
ATOM 1718 O O . LEU A 1 207 ? 28.793 5.152 -29.900 1.00 93.75 207 LEU A O 1
ATOM 1722 N N . LYS A 1 208 ? 29.060 2.920 -29.828 1.00 91.69 208 LYS A N 1
ATOM 1723 C CA . LYS A 1 208 ? 29.090 2.841 -28.363 1.00 91.69 208 LYS A CA 1
ATOM 1724 C C . LYS A 1 208 ? 30.262 3.640 -27.794 1.00 91.69 208 LYS A C 1
ATOM 1726 O O . LYS A 1 208 ? 30.061 4.490 -26.935 1.00 91.69 208 LYS A O 1
ATOM 1731 N N . ASP A 1 209 ? 31.458 3.420 -28.338 1.00 93.19 209 ASP A N 1
ATOM 1732 C CA . ASP A 1 209 ? 32.668 4.132 -27.923 1.00 93.19 209 ASP A CA 1
ATOM 1733 C C . ASP A 1 209 ? 32.514 5.646 -28.115 1.00 93.19 209 ASP A C 1
ATOM 1735 O O . ASP A 1 209 ? 32.790 6.428 -27.205 1.00 93.19 209 ASP A O 1
ATOM 1739 N N . HIS A 1 210 ? 31.946 6.057 -29.254 1.00 93.69 210 HIS A N 1
ATOM 1740 C CA . HIS A 1 210 ? 31.621 7.454 -29.505 1.00 93.69 210 HIS A CA 1
ATOM 1741 C C . HIS A 1 210 ? 30.664 8.037 -28.452 1.00 93.69 210 HIS A C 1
ATOM 1743 O O . HIS A 1 210 ? 30.944 9.105 -27.902 1.00 93.69 210 HIS A O 1
ATOM 1749 N N . LEU A 1 211 ? 29.540 7.369 -28.169 1.00 89.06 211 LEU A N 1
ATOM 1750 C CA . LEU A 1 211 ? 28.525 7.852 -27.226 1.00 89.06 211 LEU A CA 1
ATOM 1751 C C . LEU A 1 211 ? 29.041 7.961 -25.787 1.00 89.06 211 LEU A C 1
ATOM 1753 O O . LEU A 1 211 ? 28.587 8.857 -25.065 1.00 89.06 211 LEU A O 1
ATOM 1757 N N . ASP A 1 212 ? 29.969 7.082 -25.408 1.00 87.00 212 ASP A N 1
ATOM 1758 C CA . ASP A 1 212 ? 30.544 7.009 -24.065 1.00 87.00 212 ASP A CA 1
ATOM 1759 C C . ASP A 1 212 ? 31.710 7.991 -23.873 1.00 87.00 212 ASP A C 1
ATOM 1761 O O . ASP A 1 212 ? 31.842 8.574 -22.798 1.00 87.00 212 ASP A O 1
ATOM 1765 N N . LYS A 1 213 ? 32.554 8.197 -24.896 1.00 89.00 213 LYS A N 1
ATOM 1766 C CA . LYS A 1 213 ? 33.838 8.906 -24.732 1.00 89.00 213 LYS A CA 1
ATOM 1767 C C . LYS A 1 213 ? 33.961 10.231 -25.471 1.00 89.00 213 LYS A C 1
ATOM 1769 O O . LYS A 1 213 ? 34.724 11.087 -25.036 1.00 89.00 213 LYS A O 1
ATOM 1774 N N . SER A 1 214 ? 33.288 10.399 -26.608 1.00 88.75 214 SER A N 1
ATOM 1775 C CA . SER A 1 214 ? 33.619 11.484 -27.555 1.00 88.75 214 SER A CA 1
ATOM 1776 C C . SER A 1 214 ? 32.417 12.299 -28.025 1.00 88.75 214 SER A C 1
ATOM 1778 O O . SER A 1 214 ? 32.568 13.271 -28.766 1.00 88.75 214 SER A O 1
ATOM 1780 N N . CYS A 1 215 ? 31.201 11.913 -27.645 1.00 90.38 215 CYS A N 1
ATOM 1781 C CA . CYS A 1 215 ? 29.998 12.604 -28.070 1.00 90.38 215 CYS A CA 1
ATOM 1782 C C . CYS A 1 215 ? 29.770 13.883 -27.253 1.00 90.38 215 CYS A C 1
ATOM 1784 O O . CYS A 1 215 ? 29.164 13.853 -26.184 1.00 90.38 215 CYS A O 1
ATOM 1786 N N . ASN A 1 216 ? 30.181 15.022 -27.817 1.00 85.31 216 ASN A N 1
ATOM 1787 C CA . ASN A 1 216 ? 29.984 16.357 -27.229 1.00 85.31 216 ASN A CA 1
ATOM 1788 C C . ASN A 1 216 ? 28.510 16.780 -27.130 1.00 85.31 216 ASN A C 1
ATOM 1790 O O . ASN A 1 216 ? 28.171 17.704 -26.393 1.00 85.31 216 ASN A O 1
ATOM 1794 N N . LEU A 1 217 ? 27.614 16.087 -27.840 1.00 84.81 217 LEU A N 1
ATOM 1795 C CA . LEU A 1 217 ? 26.186 16.126 -27.552 1.00 84.81 217 LEU A CA 1
ATOM 1796 C C . LEU A 1 217 ? 25.937 15.305 -26.284 1.00 84.81 217 LEU A C 1
ATOM 1798 O O . LEU A 1 217 ? 25.289 14.268 -26.356 1.00 84.81 217 LEU A O 1
ATOM 1802 N N . ILE A 1 218 ? 26.478 15.694 -25.125 1.00 65.38 218 ILE A N 1
ATOM 1803 C CA . ILE A 1 218 ? 26.043 15.105 -23.851 1.00 65.38 218 ILE A CA 1
ATOM 1804 C C . ILE A 1 218 ? 24.534 15.301 -23.824 1.00 65.38 218 ILE A C 1
ATOM 1806 O O . ILE A 1 218 ? 24.058 16.420 -24.030 1.00 65.38 218 ILE A O 1
ATOM 1810 N N . SER A 1 219 ? 23.761 14.219 -23.681 1.00 62.25 219 SER A N 1
ATOM 1811 C CA . SER A 1 219 ? 22.314 14.388 -23.642 1.00 62.25 219 SER A CA 1
ATOM 1812 C C . SER A 1 219 ? 22.049 15.307 -22.454 1.00 62.25 219 SER A C 1
ATOM 1814 O O . SER A 1 219 ? 22.388 14.945 -21.330 1.00 62.25 219 SER A O 1
ATOM 1816 N N . THR A 1 220 ? 21.490 16.494 -22.677 1.00 56.28 220 THR A N 1
ATOM 1817 C CA . THR A 1 220 ? 21.107 17.434 -21.607 1.00 56.28 220 THR A CA 1
ATOM 1818 C C . THR A 1 220 ? 20.253 16.748 -20.533 1.00 56.28 220 THR A C 1
ATOM 1820 O O . THR A 1 220 ? 20.257 17.137 -19.372 1.00 56.28 220 THR A O 1
ATOM 1823 N N . LYS A 1 221 ? 19.624 15.621 -20.894 1.00 57.09 221 LYS A N 1
ATOM 1824 C CA . LYS A 1 221 ? 18.957 14.675 -19.998 1.00 57.09 221 LYS A CA 1
ATOM 1825 C C . LYS A 1 221 ? 19.845 14.131 -18.864 1.00 57.09 221 LYS A C 1
ATOM 1827 O O . LYS A 1 221 ? 19.318 13.914 -17.786 1.00 57.09 221 LYS A O 1
ATOM 1832 N N . GLN A 1 222 ? 21.147 13.916 -19.065 1.00 56.09 222 GLN A N 1
ATOM 1833 C CA . GLN A 1 222 ? 22.051 13.342 -18.052 1.00 56.09 222 GLN A CA 1
ATOM 1834 C C . GLN A 1 222 ? 22.448 14.353 -16.968 1.00 56.09 222 GLN A C 1
ATOM 1836 O O . GLN A 1 222 ? 22.530 13.979 -15.802 1.00 56.09 222 GLN A O 1
ATOM 1841 N N . ILE A 1 223 ? 22.631 15.629 -17.327 1.00 58.72 223 ILE A N 1
ATOM 1842 C CA . ILE A 1 223 ? 22.906 16.699 -16.353 1.00 58.72 223 ILE A CA 1
ATOM 1843 C C . ILE A 1 223 ? 21.662 16.923 -15.487 1.00 58.72 223 ILE A C 1
ATOM 1845 O O . ILE A 1 223 ? 21.745 16.854 -14.263 1.00 58.72 223 ILE A O 1
ATOM 1849 N N . ASN A 1 224 ? 20.490 17.025 -16.121 1.00 66.62 224 ASN A N 1
ATOM 1850 C CA . ASN A 1 224 ? 19.227 17.181 -15.401 1.00 66.62 224 ASN A CA 1
ATOM 1851 C C . ASN A 1 224 ? 18.912 15.955 -14.522 1.00 66.62 224 ASN A C 1
ATOM 1853 O O . ASN A 1 224 ? 18.360 16.101 -13.441 1.00 66.62 224 ASN A O 1
ATOM 1857 N N . GLN A 1 225 ? 19.273 14.737 -14.945 1.00 74.62 225 GLN A N 1
ATOM 1858 C CA . GLN A 1 225 ? 19.072 13.529 -14.135 1.00 74.62 225 GLN A CA 1
ATOM 1859 C C . GLN A 1 225 ? 19.918 13.512 -12.861 1.00 74.62 225 GLN A C 1
ATOM 1861 O O . GLN A 1 225 ? 19.426 13.046 -11.836 1.00 74.62 225 GLN A O 1
ATOM 1866 N N . LEU A 1 226 ? 21.163 13.992 -12.913 1.00 76.50 226 LEU A N 1
ATOM 1867 C CA . LEU A 1 226 ? 22.026 14.048 -11.734 1.00 76.50 226 LEU A CA 1
ATOM 1868 C C . LEU A 1 226 ? 21.526 15.093 -10.730 1.00 76.50 226 LEU A C 1
ATOM 1870 O O . LEU A 1 226 ? 21.479 14.817 -9.534 1.00 76.50 226 LEU A O 1
ATOM 1874 N N . GLU A 1 227 ? 21.106 16.260 -11.218 1.00 77.25 227 GLU A N 1
ATOM 1875 C CA . GLU A 1 227 ? 20.532 17.320 -10.387 1.00 77.25 227 GLU A CA 1
ATOM 1876 C C . GLU A 1 227 ? 19.221 16.865 -9.729 1.00 77.25 227 GLU A C 1
ATOM 1878 O O . GLU A 1 227 ? 19.111 16.894 -8.504 1.00 77.25 227 GLU A O 1
ATOM 1883 N N . ILE A 1 228 ? 18.302 16.277 -10.506 1.00 81.56 228 ILE A N 1
ATOM 1884 C CA . ILE A 1 228 ? 17.061 15.680 -9.984 1.00 81.56 228 ILE A CA 1
ATOM 1885 C C . ILE A 1 228 ? 17.363 14.570 -8.967 1.00 81.56 228 ILE A C 1
ATOM 1887 O O . ILE A 1 228 ? 16.682 14.461 -7.951 1.00 81.56 228 ILE A O 1
ATOM 1891 N N . ALA A 1 229 ? 18.373 13.726 -9.205 1.00 82.06 229 ALA A N 1
ATOM 1892 C CA . ALA A 1 229 ? 18.741 12.670 -8.263 1.00 82.06 229 ALA A CA 1
ATOM 1893 C C . ALA A 1 229 ? 19.260 13.239 -6.933 1.00 82.06 229 ALA A C 1
ATOM 1895 O O . ALA A 1 229 ? 18.916 12.722 -5.869 1.00 82.06 229 ALA A O 1
ATOM 1896 N N . ASN A 1 230 ? 20.052 14.311 -6.980 1.00 84.69 230 ASN A N 1
ATOM 1897 C CA . ASN A 1 230 ? 20.545 14.988 -5.783 1.00 84.69 230 ASN A CA 1
ATOM 1898 C C . ASN A 1 230 ? 19.405 15.654 -5.001 1.00 84.69 230 ASN A C 1
ATOM 1900 O O . ASN A 1 230 ? 19.330 15.485 -3.783 1.00 84.69 230 ASN A O 1
ATOM 1904 N N . GLU A 1 231 ? 18.480 16.330 -5.687 1.00 91.50 231 GLU A N 1
ATOM 1905 C CA . GLU A 1 231 ? 17.279 16.907 -5.069 1.00 91.50 231 GLU A CA 1
ATOM 1906 C C . GLU A 1 231 ? 16.388 15.831 -4.436 1.00 91.50 231 GLU A C 1
ATOM 1908 O O . GLU A 1 231 ? 15.961 15.969 -3.289 1.00 91.50 231 GLU A O 1
ATOM 1913 N N . LEU A 1 232 ? 16.162 14.712 -5.131 1.00 91.06 232 LEU A N 1
ATOM 1914 C CA . LEU A 1 232 ? 15.403 13.580 -4.595 1.00 91.06 232 LEU A CA 1
ATOM 1915 C C . LEU A 1 232 ? 16.057 13.003 -3.337 1.00 91.06 232 LEU A C 1
ATOM 1917 O O . LEU A 1 232 ? 15.362 12.727 -2.361 1.00 91.06 232 LEU A O 1
ATOM 1921 N N . ASN A 1 233 ? 17.383 12.854 -3.321 1.00 89.88 233 ASN A N 1
ATOM 1922 C CA . ASN A 1 233 ? 18.101 12.382 -2.138 1.00 89.88 233 ASN A CA 1
ATOM 1923 C C . ASN A 1 233 ? 17.958 13.352 -0.955 1.00 89.88 233 ASN A C 1
ATOM 1925 O O . ASN A 1 233 ? 17.770 12.902 0.179 1.00 89.88 233 ASN A O 1
ATOM 1929 N N . ALA A 1 234 ? 17.988 14.665 -1.207 1.00 93.31 234 ALA A N 1
ATOM 1930 C CA . ALA A 1 234 ? 17.752 15.676 -0.178 1.00 93.31 234 ALA A CA 1
ATOM 1931 C C . ALA A 1 234 ? 16.324 15.588 0.392 1.00 93.31 234 ALA A C 1
ATOM 1933 O O . ALA A 1 234 ? 16.144 15.568 1.611 1.00 93.31 234 ALA A O 1
ATOM 1934 N N . ILE A 1 235 ? 15.316 15.437 -0.474 1.00 95.06 235 ILE A N 1
ATOM 1935 C CA . ILE A 1 235 ? 13.911 15.260 -0.073 1.00 95.06 235 ILE A CA 1
ATOM 1936 C C . ILE A 1 235 ? 13.734 13.976 0.751 1.00 95.06 235 ILE A C 1
ATOM 1938 O O . ILE A 1 235 ? 13.076 13.991 1.790 1.00 95.06 235 ILE A O 1
ATOM 1942 N N . VAL A 1 236 ? 14.357 12.865 0.345 1.00 94.38 236 VAL A N 1
ATOM 1943 C CA . VAL A 1 236 ? 14.324 11.602 1.104 1.00 94.38 236 VAL A CA 1
ATOM 1944 C C . VAL A 1 236 ? 14.943 11.770 2.497 1.00 94.38 236 VAL A C 1
ATOM 1946 O O . VAL A 1 236 ? 14.428 11.205 3.464 1.00 94.38 236 VAL A O 1
ATOM 1949 N N . GLY A 1 237 ? 16.010 12.565 2.625 1.00 93.88 237 GLY A N 1
ATOM 1950 C CA . GLY A 1 237 ? 16.583 12.947 3.919 1.00 93.88 237 GLY A CA 1
ATOM 1951 C C . GLY A 1 237 ? 15.573 13.677 4.810 1.00 93.88 237 GLY A C 1
ATOM 1952 O O . GLY A 1 237 ? 15.311 13.233 5.929 1.00 93.88 237 GLY A O 1
ATOM 1953 N N . GLN A 1 238 ? 14.926 14.719 4.282 1.00 96.44 238 GLN A N 1
ATOM 1954 C CA . GLN A 1 238 ? 13.907 15.493 5.007 1.00 96.44 238 GLN A CA 1
ATOM 1955 C C . GLN A 1 238 ? 12.700 14.639 5.423 1.00 96.44 238 GLN A C 1
ATOM 1957 O O . GLN A 1 238 ? 12.188 14.771 6.535 1.00 96.44 238 GLN A O 1
ATOM 1962 N N . ILE A 1 239 ? 12.259 13.711 4.566 1.00 95.06 239 ILE A N 1
ATOM 1963 C CA . ILE A 1 239 ? 11.169 12.780 4.889 1.00 95.06 239 ILE A CA 1
ATOM 1964 C C . ILE A 1 239 ? 11.544 11.899 6.089 1.00 95.06 239 ILE A C 1
ATOM 1966 O O . ILE A 1 239 ? 10.713 11.699 6.977 1.00 95.06 239 ILE A O 1
ATOM 1970 N N . LYS A 1 240 ? 12.784 11.399 6.160 1.00 96.12 240 LYS A N 1
ATOM 1971 C CA . LYS A 1 240 ? 13.252 10.593 7.302 1.00 96.12 240 LYS A CA 1
ATOM 1972 C C . LYS A 1 240 ? 13.283 11.401 8.600 1.00 96.12 240 LYS A C 1
ATOM 1974 O O . LYS A 1 240 ? 12.890 10.889 9.649 1.00 96.12 240 LYS A O 1
ATOM 1979 N N . GLU A 1 241 ? 13.709 12.659 8.543 1.00 96.88 241 GLU A N 1
ATOM 1980 C CA . GLU A 1 241 ? 13.694 13.556 9.704 1.00 96.88 241 GLU A CA 1
ATOM 1981 C C . GLU A 1 241 ? 12.265 13.806 10.203 1.00 96.88 241 GLU A C 1
ATOM 1983 O O . GLU A 1 241 ? 11.980 13.619 11.389 1.00 96.88 241 GLU A O 1
ATOM 1988 N N . LEU A 1 242 ? 11.336 14.119 9.295 1.00 97.06 242 LEU A N 1
ATOM 1989 C CA . LEU A 1 242 ? 9.919 14.298 9.624 1.00 97.06 242 LEU A CA 1
ATOM 1990 C C . LEU A 1 242 ? 9.298 13.029 10.224 1.00 97.06 242 LEU A C 1
ATOM 1992 O O . LEU A 1 242 ? 8.552 13.106 11.201 1.00 97.06 242 LEU A O 1
ATOM 1996 N N . GLN A 1 243 ? 9.636 11.849 9.699 1.00 94.19 243 GLN A N 1
ATOM 1997 C CA . GLN A 1 243 ? 9.185 10.570 10.257 1.00 94.19 243 GLN A CA 1
ATOM 1998 C C . GLN A 1 243 ? 9.653 10.369 11.706 1.00 94.19 243 GLN A C 1
ATOM 2000 O O . GLN A 1 243 ? 8.877 9.898 12.543 1.00 94.19 243 GLN A O 1
ATOM 2005 N N . ASN A 1 244 ? 10.888 10.761 12.030 1.00 96.12 244 ASN A N 1
ATOM 2006 C CA . ASN A 1 244 ? 11.407 10.689 13.397 1.00 96.12 244 ASN A CA 1
ATOM 2007 C C . ASN A 1 244 ? 10.669 11.648 14.342 1.00 96.12 244 ASN A C 1
ATOM 2009 O O . ASN A 1 244 ? 10.315 11.251 15.455 1.00 96.12 244 ASN A O 1
ATOM 2013 N N . VAL A 1 245 ? 10.369 12.871 13.890 1.00 97.38 245 VAL A N 1
ATOM 2014 C CA . VAL A 1 245 ? 9.583 13.848 14.664 1.00 97.38 245 VAL A CA 1
ATOM 2015 C C . VAL A 1 245 ? 8.175 13.319 14.949 1.00 97.38 245 VAL A C 1
ATOM 2017 O O . VAL A 1 245 ? 7.737 13.330 16.100 1.00 97.38 245 VAL A O 1
ATOM 2020 N N . ILE A 1 246 ? 7.489 12.777 13.936 1.00 95.81 246 ILE A N 1
ATOM 2021 C CA . ILE A 1 246 ? 6.148 12.187 14.091 1.00 95.81 246 ILE A CA 1
ATOM 2022 C C . ILE A 1 246 ? 6.175 11.026 15.092 1.00 95.81 246 ILE A C 1
ATOM 2024 O O . ILE A 1 246 ? 5.286 10.910 15.943 1.00 95.81 246 ILE A O 1
ATOM 2028 N N . LYS A 1 247 ? 7.203 10.171 15.031 1.00 97.50 247 LYS A N 1
ATOM 2029 C CA . LYS A 1 247 ? 7.372 9.054 15.969 1.00 97.50 247 LYS A CA 1
ATOM 2030 C C . LYS A 1 247 ? 7.530 9.551 17.407 1.00 97.50 247 LYS A C 1
ATOM 2032 O O . LYS A 1 247 ? 6.857 9.036 18.297 1.00 97.50 247 LYS A O 1
ATOM 2037 N N . LEU A 1 248 ? 8.361 10.572 17.627 1.00 97.69 248 LEU A N 1
ATOM 2038 C CA . LEU A 1 248 ? 8.580 11.158 18.950 1.00 97.69 248 LEU A CA 1
ATOM 2039 C C . LEU A 1 248 ? 7.297 11.786 19.517 1.00 97.69 248 LEU A C 1
ATOM 2041 O O . LEU A 1 248 ? 6.923 11.499 20.653 1.00 97.69 248 LEU A O 1
ATOM 2045 N N . GLN A 1 249 ? 6.583 12.580 18.714 1.00 96.56 249 GLN A N 1
ATOM 2046 C CA . GLN A 1 249 ? 5.311 13.193 19.117 1.00 96.56 249 GLN A CA 1
ATOM 2047 C C . GLN A 1 249 ? 4.239 12.147 19.440 1.00 96.56 249 GLN A C 1
ATOM 2049 O O . GLN A 1 249 ? 3.463 12.309 20.382 1.00 96.56 249 GLN A O 1
ATOM 2054 N N . THR A 1 250 ? 4.213 11.044 18.689 1.00 95.88 250 THR A N 1
ATOM 2055 C CA . THR A 1 250 ? 3.279 9.938 18.932 1.00 95.88 250 THR A CA 1
ATOM 2056 C C . THR A 1 250 ? 3.518 9.294 20.297 1.00 95.88 250 THR A C 1
ATOM 2058 O O . THR A 1 250 ? 2.556 9.021 21.017 1.00 95.88 250 THR A O 1
ATOM 2061 N N . GLU A 1 251 ? 4.776 9.069 20.684 1.00 97.06 251 GLU A N 1
ATOM 2062 C CA . GLU A 1 251 ? 5.098 8.532 22.012 1.00 97.06 251 GLU A CA 1
ATOM 2063 C C . GLU A 1 251 ? 4.775 9.536 23.128 1.00 97.06 251 GLU A C 1
ATOM 2065 O O . GLU A 1 251 ? 4.152 9.165 24.123 1.00 97.06 251 GLU A O 1
ATOM 2070 N N . GLN A 1 252 ? 5.073 10.825 22.935 1.00 96.81 252 GLN A N 1
ATOM 2071 C CA . GLN A 1 252 ? 4.696 11.875 23.891 1.00 96.81 252 GLN A CA 1
ATOM 2072 C C . GLN A 1 252 ? 3.178 11.938 24.119 1.00 96.81 252 GLN A C 1
ATOM 2074 O O . GLN A 1 252 ? 2.719 12.012 25.259 1.00 96.81 252 GLN A O 1
ATOM 2079 N N . TYR A 1 253 ? 2.382 11.848 23.050 1.00 94.56 253 TYR A N 1
ATOM 2080 C CA . TYR A 1 253 ? 0.923 11.842 23.154 1.00 94.56 253 TYR A CA 1
ATOM 2081 C C . TYR A 1 253 ? 0.395 10.614 23.910 1.00 94.56 253 TYR A C 1
ATOM 2083 O O . TYR A 1 253 ? -0.557 10.730 24.686 1.00 94.56 253 TYR A O 1
ATOM 2091 N N . LYS A 1 254 ? 1.010 9.437 23.725 1.00 96.25 254 LYS A N 1
ATOM 2092 C CA . LYS A 1 254 ? 0.646 8.224 24.477 1.00 96.25 254 LYS A CA 1
ATOM 2093 C C . LYS A 1 254 ? 0.898 8.392 25.972 1.00 96.25 254 LYS A C 1
ATOM 2095 O O . LYS A 1 254 ? 0.011 8.045 26.749 1.00 96.25 254 LYS A O 1
ATOM 2100 N N . HIS A 1 255 ? 2.051 8.943 26.355 1.00 94.56 255 HIS A N 1
ATOM 2101 C CA . HIS A 1 255 ? 2.369 9.227 27.757 1.00 94.56 255 HIS A CA 1
ATOM 2102 C C . HIS A 1 255 ? 1.373 10.218 28.364 1.00 94.56 255 HIS A C 1
ATOM 2104 O O . HIS A 1 255 ? 0.700 9.885 29.335 1.00 94.56 255 HIS A O 1
ATOM 2110 N N . LEU A 1 256 ? 1.146 11.360 27.707 1.00 97.31 256 LEU A N 1
ATOM 2111 C CA . LEU A 1 256 ? 0.193 12.367 28.184 1.00 97.31 256 LEU A CA 1
ATOM 2112 C C . LEU A 1 256 ? -1.230 11.806 28.347 1.00 97.31 256 LEU A C 1
ATOM 2114 O O . LEU A 1 256 ? -1.955 12.164 29.276 1.00 97.31 256 LEU A O 1
ATOM 2118 N N . LYS A 1 257 ? -1.658 10.933 27.429 1.00 97.44 257 LYS A N 1
ATOM 2119 C CA . LYS A 1 257 ? -2.972 10.286 27.500 1.00 97.44 257 LYS A CA 1
ATOM 2120 C C . LYS A 1 257 ? -3.053 9.273 28.645 1.00 97.44 257 LYS A C 1
ATOM 2122 O O . LYS A 1 257 ? -4.116 9.166 29.254 1.00 97.44 257 LYS A O 1
ATOM 2127 N N . ALA A 1 258 ? -1.975 8.541 28.922 1.00 96.06 258 ALA A N 1
ATOM 2128 C CA . ALA A 1 258 ? -1.906 7.604 30.040 1.00 96.06 258 ALA A CA 1
ATOM 2129 C C . ALA A 1 258 ? -1.985 8.341 31.385 1.00 96.06 258 ALA A C 1
ATOM 2131 O O . ALA A 1 258 ? -2.817 7.975 32.211 1.00 96.06 258 ALA A O 1
ATOM 2132 N N . ASP A 1 259 ? -1.231 9.430 31.543 1.00 96.81 259 ASP A N 1
ATOM 2133 C CA . ASP A 1 259 ? -1.205 10.226 32.776 1.00 96.81 259 ASP A CA 1
ATOM 2134 C C . ASP A 1 259 ? -2.582 10.837 33.081 1.00 96.81 259 ASP A C 1
ATOM 2136 O O . ASP A 1 259 ? -3.111 10.693 34.185 1.00 96.81 259 ASP A O 1
ATOM 2140 N N . LYS A 1 260 ? -3.231 11.434 32.067 1.00 97.88 260 LYS A N 1
ATOM 2141 C CA . LYS A 1 260 ? -4.599 11.969 32.200 1.00 97.88 260 LYS A CA 1
ATOM 2142 C C . LYS A 1 260 ? -5.620 10.889 32.556 1.00 97.88 260 LYS A C 1
ATOM 2144 O O . LYS A 1 260 ? -6.556 11.144 33.313 1.00 97.88 260 LYS A O 1
ATOM 2149 N N . LEU A 1 261 ? -5.476 9.690 31.988 1.00 97.56 261 LEU A N 1
ATOM 2150 C CA . LEU A 1 261 ? -6.366 8.573 32.295 1.00 97.56 261 LEU A CA 1
ATOM 2151 C C . LEU A 1 261 ? -6.156 8.078 33.731 1.00 97.56 261 LEU A C 1
ATOM 2153 O O . LEU A 1 261 ? -7.132 7.779 34.415 1.00 97.56 261 LEU A O 1
ATOM 2157 N N . GLU A 1 262 ? -4.911 8.020 34.201 1.00 98.12 262 GLU A N 1
ATOM 2158 C CA . GLU A 1 262 ? -4.587 7.631 35.572 1.00 98.12 262 GLU A CA 1
ATOM 2159 C C . GLU A 1 262 ? -5.163 8.622 36.595 1.00 98.12 262 GLU A C 1
ATOM 2161 O O . GLU A 1 262 ? -5.764 8.208 37.590 1.00 98.12 262 GLU A O 1
ATOM 2166 N N . GLU A 1 263 ? -5.051 9.926 36.335 1.00 98.38 263 GLU A N 1
ATOM 2167 C CA . GLU A 1 263 ? -5.623 10.979 37.182 1.00 98.38 263 GLU A CA 1
ATOM 2168 C C . GLU A 1 263 ? -7.157 10.896 37.257 1.00 98.38 263 GLU A C 1
ATOM 2170 O O . GLU A 1 263 ? -7.745 10.972 38.344 1.00 98.38 263 GLU A O 1
ATOM 2175 N N . LEU A 1 264 ? -7.815 10.656 36.118 1.00 97.94 264 LEU A N 1
ATOM 2176 C CA . LEU A 1 264 ? -9.264 10.469 36.063 1.00 97.94 264 LEU A CA 1
ATOM 2177 C C . LEU A 1 264 ? -9.701 9.228 36.854 1.00 97.94 264 LEU A C 1
ATOM 2179 O O . LEU A 1 264 ? -10.667 9.282 37.615 1.00 97.94 264 LEU A O 1
ATOM 2183 N N . VAL A 1 265 ? -8.971 8.115 36.724 1.00 97.69 265 VAL A N 1
ATOM 2184 C CA . VAL A 1 265 ? -9.244 6.881 37.476 1.00 97.69 265 VAL A CA 1
ATOM 2185 C C . VAL A 1 265 ? -9.077 7.105 38.981 1.00 97.69 265 VAL A C 1
ATOM 2187 O O . VAL A 1 265 ? -9.937 6.681 39.754 1.00 97.69 265 VAL A O 1
ATOM 2190 N N . LYS A 1 266 ? -8.021 7.807 39.416 1.00 98.19 266 LYS A N 1
ATOM 2191 C CA . LYS A 1 266 ? -7.819 8.168 40.832 1.00 98.19 266 LYS A CA 1
ATOM 2192 C C . LYS A 1 266 ? -8.977 9.013 41.370 1.00 98.19 266 LYS A C 1
ATOM 2194 O O . LYS A 1 266 ? -9.493 8.718 42.448 1.00 98.19 266 LYS A O 1
ATOM 2199 N N . THR A 1 267 ? -9.420 10.007 40.602 1.00 98.31 267 THR A N 1
ATOM 2200 C CA . THR A 1 267 ? -10.543 10.883 40.970 1.00 98.31 267 THR A CA 1
ATOM 2201 C C . THR A 1 267 ? -11.852 10.103 41.102 1.00 98.31 267 THR A C 1
ATOM 2203 O O . THR A 1 267 ? -12.535 10.212 42.121 1.00 98.31 267 THR A O 1
ATOM 2206 N N . ASN A 1 268 ? -12.165 9.245 40.129 1.00 97.12 268 ASN A N 1
ATOM 2207 C CA . ASN A 1 268 ? -13.378 8.427 40.158 1.00 97.12 268 ASN A CA 1
ATOM 2208 C C . ASN A 1 268 ? -13.368 7.432 41.325 1.00 97.12 268 ASN A C 1
ATOM 2210 O O . ASN A 1 268 ? -14.380 7.261 42.000 1.00 97.12 268 ASN A O 1
ATOM 2214 N N . ASN A 1 269 ? -12.223 6.808 41.614 1.00 97.50 269 ASN A N 1
ATOM 2215 C CA . ASN A 1 269 ? -12.096 5.896 42.751 1.00 97.50 269 ASN A CA 1
ATOM 2216 C C . ASN A 1 269 ? -12.344 6.606 44.088 1.00 97.50 269 ASN A C 1
ATOM 2218 O O . ASN A 1 269 ? -12.975 6.032 44.975 1.00 97.50 269 ASN A O 1
ATOM 2222 N N . LYS A 1 270 ? -11.895 7.860 44.227 1.00 98.38 270 LYS A N 1
ATOM 2223 C CA . LYS A 1 270 ? -12.193 8.678 45.406 1.00 98.38 270 LYS A CA 1
ATOM 2224 C C . LYS A 1 270 ? -13.702 8.910 45.550 1.00 98.38 270 LYS A C 1
ATOM 2226 O O . LYS A 1 270 ? -14.255 8.589 46.594 1.00 98.38 270 LYS A O 1
ATOM 2231 N N . GLN A 1 271 ? -14.374 9.345 44.481 1.00 98.25 271 GLN A N 1
ATOM 2232 C CA . GLN A 1 271 ? -15.829 9.559 44.484 1.00 98.25 271 GLN A CA 1
ATOM 2233 C C . GLN A 1 271 ? -16.620 8.280 44.802 1.00 98.25 271 GLN A C 1
ATOM 2235 O O . GLN A 1 271 ? -17.580 8.320 45.567 1.00 98.25 271 GLN A O 1
ATOM 2240 N N . ILE A 1 272 ? -16.208 7.133 44.252 1.00 98.00 272 ILE A N 1
ATOM 2241 C CA . ILE A 1 272 ? -16.830 5.832 44.543 1.00 98.00 272 ILE A CA 1
ATOM 2242 C C . ILE A 1 272 ? -16.702 5.488 46.031 1.00 98.00 272 ILE A C 1
ATOM 2244 O O . ILE A 1 272 ? -17.664 5.012 46.634 1.00 98.00 272 ILE A O 1
ATOM 2248 N N . ASN A 1 273 ? -15.535 5.728 46.632 1.00 97.94 273 ASN A N 1
ATOM 2249 C CA . ASN A 1 273 ? -15.320 5.467 48.054 1.00 97.94 273 ASN A CA 1
ATOM 2250 C C . ASN A 1 273 ? -16.166 6.389 48.942 1.00 97.94 273 ASN A C 1
ATOM 2252 O O . ASN A 1 273 ? -16.761 5.907 49.907 1.00 97.94 273 ASN A O 1
ATOM 2256 N N . ASP A 1 274 ? -16.275 7.669 48.584 1.00 98.38 274 ASP A N 1
ATOM 2257 C CA . ASP A 1 274 ? -17.104 8.641 49.304 1.00 98.38 274 ASP A CA 1
ATOM 2258 C C . ASP A 1 274 ? -18.591 8.233 49.261 1.00 98.38 274 ASP A C 1
ATOM 2260 O O . ASP A 1 274 ? -19.247 8.134 50.301 1.00 98.38 274 ASP A O 1
ATOM 2264 N N . LEU A 1 275 ? -19.103 7.870 48.077 1.00 98.38 275 LEU A N 1
ATOM 2265 C CA . LEU A 1 275 ? -20.476 7.373 47.904 1.00 98.38 275 LEU A CA 1
ATOM 2266 C C . LEU A 1 275 ? -20.725 6.060 48.654 1.00 98.38 275 LEU A C 1
ATOM 2268 O O . LEU A 1 275 ? -21.792 5.864 49.234 1.00 98.38 275 LEU A O 1
ATOM 2272 N N . LYS A 1 276 ? -19.743 5.153 48.673 1.00 98.25 276 LYS A N 1
ATOM 2273 C CA . LYS A 1 276 ? -19.834 3.892 49.419 1.00 98.25 276 LYS A CA 1
ATOM 2274 C C . LYS A 1 276 ? -19.948 4.142 50.923 1.00 98.25 276 LYS A C 1
ATOM 2276 O O . LYS A 1 276 ? -20.714 3.455 51.596 1.00 98.25 276 LYS A O 1
ATOM 2281 N N . HIS A 1 277 ? -19.212 5.120 51.448 1.00 97.75 277 HIS A N 1
ATOM 2282 C CA . HIS A 1 277 ? -19.308 5.513 52.851 1.00 97.75 277 HIS A CA 1
ATOM 2283 C C . HIS A 1 277 ? -20.678 6.133 53.177 1.00 97.75 277 HIS A C 1
ATOM 2285 O O . HIS A 1 277 ? -21.280 5.785 54.194 1.00 97.75 277 HIS A O 1
ATOM 2291 N N . GLU A 1 278 ? -21.209 6.993 52.302 1.00 98.50 278 GLU A N 1
ATOM 2292 C CA . GLU A 1 278 ? -22.555 7.562 52.459 1.00 98.50 278 GLU A CA 1
ATOM 2293 C C . GLU A 1 278 ? -23.644 6.476 52.449 1.00 98.50 278 GLU A C 1
ATOM 2295 O O . GLU A 1 278 ? -24.531 6.478 53.306 1.00 98.50 278 GLU A O 1
ATOM 2300 N N . LEU A 1 279 ? -23.550 5.514 51.523 1.00 98.31 279 LEU A N 1
ATOM 2301 C CA . LEU A 1 279 ? -24.489 4.395 51.417 1.00 98.31 279 LEU A CA 1
ATOM 2302 C C . LEU A 1 279 ? -24.506 3.553 52.702 1.00 98.31 279 LEU A C 1
ATOM 2304 O O . LEU A 1 279 ? -25.576 3.293 53.246 1.00 98.31 279 LEU A O 1
ATOM 2308 N N . LEU A 1 280 ? -23.329 3.229 53.250 1.00 97.94 280 LEU A N 1
ATOM 2309 C CA . LEU A 1 280 ? -23.211 2.525 54.533 1.00 97.94 280 LEU A CA 1
ATOM 2310 C C . LEU A 1 280 ? -23.843 3.304 55.698 1.00 97.94 280 LEU A C 1
ATOM 2312 O O . LEU A 1 280 ? -24.378 2.702 56.629 1.00 97.94 280 LEU A O 1
ATOM 2316 N N . GLY A 1 281 ? -23.777 4.638 55.671 1.00 97.00 281 GLY A N 1
ATOM 2317 C CA . GLY A 1 281 ? -24.467 5.490 56.640 1.00 97.00 281 GLY A CA 1
ATOM 2318 C C . GLY A 1 281 ? -25.988 5.345 56.551 1.00 97.00 281 GLY A C 1
ATOM 2319 O O . GLY A 1 281 ? -26.648 5.149 57.572 1.00 97.00 281 GLY A O 1
ATOM 2320 N N . LYS A 1 282 ? -26.535 5.366 55.330 1.00 97.88 282 LYS A N 1
ATOM 2321 C CA . LYS A 1 282 ? -27.976 5.199 55.084 1.00 97.88 282 LYS A CA 1
ATOM 2322 C C . LYS A 1 282 ? -28.473 3.805 55.460 1.00 97.88 282 LYS A C 1
ATOM 2324 O O . LYS A 1 282 ? -29.532 3.704 56.073 1.00 97.88 282 LYS A O 1
ATOM 2329 N N . ASP A 1 283 ? -27.697 2.756 55.191 1.00 97.69 283 ASP A N 1
ATOM 2330 C CA . ASP A 1 283 ? -28.042 1.382 55.581 1.00 97.69 283 ASP A CA 1
ATOM 2331 C C . ASP A 1 283 ? -28.204 1.244 57.103 1.00 97.69 283 ASP A C 1
ATOM 2333 O O . ASP A 1 283 ? -29.149 0.612 57.581 1.00 97.69 283 ASP A O 1
ATOM 2337 N N . LYS A 1 284 ? -27.340 1.906 57.889 1.00 98.25 284 LYS A N 1
ATOM 2338 C CA . LYS A 1 284 ? -27.478 1.957 59.355 1.00 98.25 284 LYS A CA 1
ATOM 2339 C C . LYS A 1 284 ? -28.772 2.653 59.777 1.00 98.25 284 LYS A C 1
ATOM 2341 O O . LYS A 1 284 ? -29.466 2.157 60.661 1.00 98.25 284 LYS A O 1
ATOM 2346 N N . THR A 1 285 ? -29.122 3.774 59.145 1.00 98.19 285 THR A N 1
ATOM 2347 C CA . THR A 1 285 ? -30.384 4.480 59.420 1.00 98.19 285 THR A CA 1
ATOM 2348 C C . THR A 1 285 ? -31.600 3.621 59.072 1.00 98.19 285 THR A C 1
ATOM 2350 O O . THR A 1 285 ? -32.538 3.549 59.865 1.00 98.19 285 THR A O 1
ATOM 2353 N N . ILE A 1 286 ? -31.576 2.929 57.929 1.00 98.06 286 ILE A N 1
ATOM 2354 C CA . ILE A 1 286 ? -32.642 2.007 57.514 1.00 98.06 286 ILE A CA 1
ATOM 2355 C C . ILE A 1 286 ? -32.802 0.876 58.536 1.00 98.06 286 ILE A C 1
ATOM 2357 O O . ILE A 1 286 ? -33.930 0.559 58.912 1.00 98.06 286 ILE A O 1
ATOM 2361 N N . ALA A 1 287 ? -31.703 0.302 59.033 1.00 98.06 287 ALA A N 1
ATOM 2362 C CA . ALA A 1 287 ? -31.747 -0.737 60.061 1.00 98.06 287 ALA A CA 1
ATOM 2363 C C . ALA A 1 287 ? -32.391 -0.234 61.368 1.00 98.06 287 ALA A C 1
ATOM 2365 O O . ALA A 1 287 ? -33.261 -0.905 61.922 1.00 98.06 287 ALA A O 1
ATOM 2366 N N . VAL A 1 288 ? -32.033 0.973 61.825 1.00 98.38 288 VAL A N 1
ATOM 2367 C CA . VAL A 1 288 ? -32.645 1.602 63.013 1.00 98.38 288 VAL A CA 1
ATOM 2368 C C . VAL A 1 288 ? -34.146 1.821 62.815 1.00 98.38 288 VAL A C 1
ATOM 2370 O O . VAL A 1 288 ? -34.941 1.444 63.674 1.00 98.38 288 VAL A O 1
ATOM 2373 N N . LEU A 1 289 ? -34.555 2.384 61.675 1.00 98.44 289 LEU A N 1
ATOM 2374 C CA . LEU A 1 289 ? -35.972 2.598 61.368 1.00 98.44 289 LEU A CA 1
ATOM 2375 C C . LEU A 1 289 ? -36.745 1.279 61.277 1.00 98.44 289 LEU A C 1
ATOM 2377 O O . LEU A 1 289 ? -37.868 1.198 61.766 1.00 98.44 289 LEU A O 1
ATOM 2381 N N . THR A 1 290 ? -36.138 0.241 60.702 1.00 98.38 290 THR A N 1
ATOM 2382 C CA . THR A 1 290 ? -36.737 -1.097 60.613 1.00 98.38 290 THR A CA 1
ATOM 2383 C C . THR A 1 290 ? -37.012 -1.668 62.003 1.00 98.38 290 THR A C 1
ATOM 2385 O O . THR A 1 290 ? -38.120 -2.141 62.253 1.00 98.38 290 THR A O 1
ATOM 2388 N N . ASN A 1 291 ? -36.055 -1.552 62.928 1.00 98.19 291 ASN A N 1
ATOM 2389 C CA . ASN A 1 291 ? -36.236 -1.981 64.316 1.00 98.19 291 ASN A CA 1
ATOM 2390 C C . ASN A 1 291 ? -37.342 -1.178 65.018 1.00 98.19 291 ASN A C 1
ATOM 2392 O O . ASN A 1 291 ? -38.194 -1.763 65.684 1.00 98.19 291 ASN A O 1
ATOM 2396 N N . ASN A 1 292 ? -37.387 0.144 64.818 1.00 98.19 292 ASN A N 1
ATOM 2397 C CA . ASN A 1 292 ? -38.437 0.994 65.389 1.00 98.19 292 ASN A CA 1
ATOM 2398 C C . ASN A 1 292 ? -39.835 0.611 64.871 1.00 98.19 292 ASN A C 1
ATOM 2400 O O . ASN A 1 292 ? -40.784 0.548 65.647 1.00 98.19 292 ASN A O 1
ATOM 2404 N N . ILE A 1 293 ? -39.971 0.320 63.571 1.00 98.38 293 ILE A N 1
ATOM 2405 C CA . ILE A 1 293 ? -41.236 -0.136 62.972 1.00 98.38 293 ILE A CA 1
ATOM 2406 C C . ILE A 1 293 ? -41.657 -1.493 63.550 1.00 98.38 293 ILE A C 1
ATOM 2408 O O . ILE A 1 293 ? -42.835 -1.695 63.843 1.00 98.38 293 ILE A O 1
ATOM 2412 N N . GLN A 1 294 ? -40.714 -2.423 63.730 1.00 98.38 294 GLN A N 1
ATOM 2413 C CA . GLN A 1 294 ? -40.994 -3.723 64.347 1.00 98.38 294 GLN A CA 1
ATOM 2414 C C . GLN A 1 294 ? -41.460 -3.576 65.798 1.00 98.38 294 GLN A C 1
ATOM 2416 O O . GLN A 1 294 ? -42.430 -4.225 66.181 1.00 98.38 294 GLN A O 1
ATOM 2421 N N . GLN A 1 295 ? -40.828 -2.691 66.573 1.00 98.25 295 GLN A N 1
ATOM 2422 C CA . GLN A 1 295 ? -41.238 -2.408 67.947 1.00 98.25 295 GLN A CA 1
ATOM 2423 C C . GLN A 1 295 ? -42.652 -1.820 68.004 1.00 98.25 295 GLN A C 1
ATOM 2425 O O . GLN A 1 295 ? -43.503 -2.343 68.714 1.00 98.25 295 GLN A O 1
ATOM 2430 N N . LEU A 1 296 ? -42.940 -0.806 67.181 1.00 98.31 296 LEU A N 1
ATOM 2431 C CA . LEU A 1 296 ? -44.278 -0.211 67.098 1.00 98.31 296 LEU A CA 1
ATOM 2432 C C . LEU A 1 296 ? -45.352 -1.241 66.734 1.00 98.31 296 LEU A C 1
ATOM 2434 O O . LEU A 1 296 ? -46.472 -1.171 67.233 1.00 98.31 296 LEU A O 1
ATOM 2438 N N . LYS A 1 297 ? -45.024 -2.207 65.869 1.00 98.50 297 LYS A N 1
ATOM 2439 C CA . LYS A 1 297 ? -45.943 -3.293 65.519 1.00 98.50 297 LYS A CA 1
ATOM 2440 C C . LYS A 1 297 ? -46.275 -4.165 66.734 1.00 98.50 297 LYS A C 1
ATOM 2442 O O . LYS A 1 297 ? -47.447 -4.453 66.952 1.00 98.50 297 LYS A O 1
ATOM 2447 N N . ILE A 1 298 ? -45.267 -4.533 67.528 1.00 98.31 298 ILE A N 1
ATOM 2448 C CA . ILE A 1 298 ? -45.452 -5.293 68.774 1.00 98.31 298 ILE A CA 1
ATOM 2449 C C . ILE A 1 298 ? -46.325 -4.502 69.756 1.00 98.31 298 ILE A C 1
ATOM 2451 O O . ILE A 1 298 ? -47.264 -5.060 70.319 1.00 98.31 298 ILE A O 1
ATOM 2455 N N . ASP A 1 299 ? -46.065 -3.202 69.913 1.00 98.12 299 ASP A N 1
ATOM 2456 C CA . ASP A 1 299 ? -46.824 -2.337 70.822 1.00 98.12 299 ASP A CA 1
ATOM 2457 C C . ASP A 1 299 ? -48.304 -2.222 70.402 1.00 98.12 299 ASP A C 1
ATOM 2459 O O . ASP A 1 299 ? -49.203 -2.282 71.244 1.00 98.12 299 ASP A O 1
ATOM 2463 N N . ILE A 1 300 ? -48.581 -2.110 69.094 1.00 98.25 300 ILE A N 1
ATOM 2464 C CA . ILE A 1 300 ? -49.947 -2.101 68.542 1.00 98.25 300 ILE A CA 1
ATOM 2465 C C . ILE A 1 300 ? -50.649 -3.439 68.787 1.00 98.25 300 ILE A C 1
ATOM 2467 O O . ILE A 1 300 ? -51.805 -3.453 69.215 1.00 98.25 300 ILE A O 1
ATOM 2471 N N . ASP A 1 301 ? -49.973 -4.559 68.523 1.00 98.31 301 ASP A N 1
ATOM 2472 C CA . ASP A 1 301 ? -50.536 -5.895 68.732 1.00 98.31 301 ASP A CA 1
ATOM 2473 C C . ASP A 1 301 ? -50.869 -6.119 70.217 1.00 98.31 301 ASP A C 1
ATOM 2475 O O . ASP A 1 301 ? -51.965 -6.581 70.546 1.00 98.31 301 ASP A O 1
ATOM 2479 N N . GLN A 1 302 ? -49.982 -5.691 71.120 1.00 98.44 302 GLN A N 1
ATOM 2480 C CA . GLN A 1 302 ? -50.202 -5.729 72.565 1.00 98.44 302 GLN A CA 1
ATOM 2481 C C . GLN A 1 302 ? -51.408 -4.872 72.983 1.00 98.44 302 GLN A C 1
ATOM 2483 O O . GLN A 1 302 ? -52.301 -5.350 73.687 1.00 98.44 302 GLN A O 1
ATOM 2488 N N . HIS A 1 303 ? -51.491 -3.631 72.498 1.00 98.31 303 HIS A N 1
ATOM 2489 C CA . HIS A 1 303 ? -52.621 -2.745 72.781 1.00 98.31 303 HIS A CA 1
ATOM 2490 C C . HIS A 1 303 ? -53.950 -3.319 72.261 1.00 98.31 303 HIS A C 1
ATOM 2492 O O . HIS A 1 303 ? -54.982 -3.229 72.931 1.00 98.31 303 HIS A O 1
ATOM 2498 N N . ASN A 1 304 ? -53.944 -3.952 71.085 1.00 98.19 304 ASN A N 1
ATOM 2499 C CA . ASN A 1 304 ? -55.126 -4.605 70.523 1.00 98.19 304 ASN A CA 1
ATOM 2500 C C . ASN A 1 304 ? -55.604 -5.776 71.393 1.00 98.19 304 ASN A C 1
ATOM 2502 O O . ASN A 1 304 ? -56.811 -5.921 71.604 1.00 98.19 304 ASN A O 1
ATOM 2506 N N . ILE A 1 305 ? -54.684 -6.581 71.935 1.00 98.19 305 ILE A N 1
ATOM 2507 C CA . ILE A 1 305 ? -55.002 -7.670 72.874 1.00 98.19 305 ILE A CA 1
ATOM 2508 C C . ILE A 1 305 ? -55.626 -7.113 74.162 1.00 98.19 305 ILE A C 1
ATOM 2510 O O . ILE A 1 305 ? -56.660 -7.610 74.622 1.00 98.19 305 ILE A O 1
ATOM 2514 N N . GLU A 1 306 ? -55.047 -6.055 74.732 1.00 98.19 306 GLU A N 1
ATOM 2515 C CA . GLU A 1 306 ? -55.574 -5.399 75.935 1.00 98.19 306 GLU A CA 1
ATOM 2516 C C . GLU A 1 306 ? -56.969 -4.810 75.706 1.00 98.19 306 GLU A C 1
ATOM 2518 O O . GLU A 1 306 ? -57.879 -5.005 76.519 1.00 98.19 306 GLU A O 1
ATOM 2523 N N . PHE A 1 307 ? -57.160 -4.120 74.581 1.00 98.12 307 PHE A N 1
ATOM 2524 C 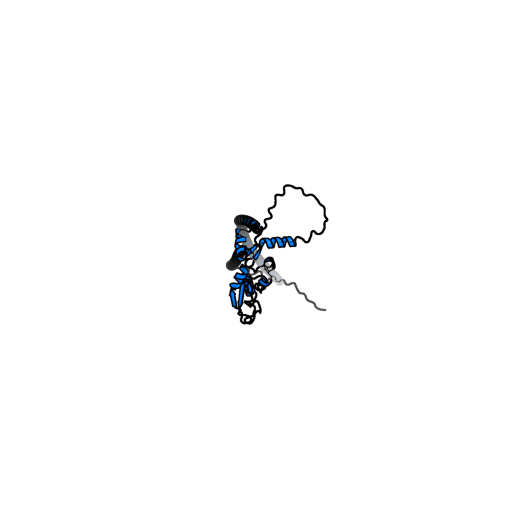CA . PHE A 1 307 ? -58.451 -3.564 74.193 1.00 98.12 307 PHE A CA 1
ATOM 2525 C C . PHE A 1 307 ? -59.502 -4.663 74.021 1.00 98.12 307 PHE A C 1
ATOM 2527 O O . PHE A 1 307 ? -60.605 -4.554 74.561 1.00 98.12 307 PHE A O 1
ATOM 2534 N N . LYS A 1 308 ? -59.151 -5.749 73.323 1.00 98.25 308 LYS A N 1
ATOM 2535 C CA . LYS A 1 308 ? -60.037 -6.896 73.117 1.00 98.25 308 LYS A CA 1
ATOM 2536 C C . LYS A 1 308 ? -60.457 -7.525 74.446 1.00 98.25 308 LYS A C 1
ATOM 2538 O O . LYS A 1 308 ? -61.642 -7.767 74.653 1.00 98.25 308 LYS A O 1
ATOM 2543 N N . THR A 1 309 ? -59.513 -7.680 75.372 1.00 98.06 309 THR A N 1
ATOM 2544 C CA . THR A 1 309 ? -59.768 -8.198 76.724 1.00 98.06 309 THR A CA 1
ATOM 2545 C C . THR A 1 309 ? -60.734 -7.298 77.502 1.00 98.06 309 THR A C 1
ATOM 2547 O O . THR A 1 309 ? -61.714 -7.780 78.070 1.00 98.06 309 THR A O 1
ATOM 2550 N N . LYS A 1 310 ? -60.517 -5.973 77.495 1.00 98.12 310 LYS A N 1
ATOM 2551 C CA . LYS A 1 310 ? -61.432 -5.005 78.131 1.00 98.12 310 LYS A CA 1
ATOM 2552 C C . LYS A 1 310 ? -62.833 -5.058 77.522 1.00 98.12 310 LYS A C 1
ATOM 2554 O O . LYS A 1 310 ? -63.821 -5.033 78.254 1.00 98.12 310 LYS A O 1
ATOM 2559 N N . PHE A 1 311 ? -62.923 -5.146 76.197 1.00 97.94 311 PHE A N 1
ATOM 2560 C CA . PHE A 1 311 ? -64.195 -5.251 75.489 1.00 97.94 311 PHE A CA 1
ATOM 2561 C C . PHE A 1 311 ? -64.954 -6.527 75.872 1.00 97.94 311 PHE A C 1
ATOM 2563 O O . PHE A 1 311 ? -66.131 -6.458 76.224 1.00 97.94 311 PHE A O 1
ATOM 2570 N N . ASP A 1 312 ? -64.280 -7.679 75.869 1.00 97.81 312 ASP A N 1
ATOM 2571 C CA . ASP A 1 312 ? -64.892 -8.961 76.223 1.00 97.81 312 ASP A CA 1
ATOM 2572 C C . ASP A 1 312 ? -65.365 -8.971 77.692 1.00 97.81 312 ASP A C 1
ATOM 2574 O O . ASP A 1 312 ? -66.469 -9.440 77.980 1.00 97.81 312 ASP A O 1
ATOM 2578 N N . ASN A 1 313 ? -64.609 -8.348 78.607 1.00 97.75 313 ASN A N 1
ATOM 2579 C CA . ASN A 1 313 ? -65.031 -8.136 79.997 1.00 97.75 313 ASN A CA 1
ATOM 2580 C C . ASN A 1 313 ? -66.316 -7.296 80.096 1.00 97.75 313 ASN A C 1
ATOM 2582 O O . ASN A 1 313 ? -67.242 -7.673 80.814 1.00 97.75 313 ASN A O 1
ATOM 2586 N N . HIS A 1 314 ? -66.414 -6.189 79.351 1.00 97.69 314 HIS A N 1
ATOM 2587 C CA . HIS A 1 314 ? -67.631 -5.368 79.314 1.00 97.69 314 HIS A CA 1
ATOM 2588 C C . HIS A 1 314 ? -68.836 -6.126 78.746 1.00 97.69 314 HIS A C 1
ATOM 2590 O O . HIS A 1 314 ? -69.938 -6.026 79.288 1.00 97.69 314 HIS A O 1
ATOM 2596 N N . VAL A 1 315 ? -68.639 -6.908 77.680 1.00 97.94 315 VAL A N 1
ATOM 2597 C CA . VAL A 1 315 ? -69.693 -7.752 77.096 1.00 97.94 315 VAL A CA 1
ATOM 2598 C C . VAL A 1 315 ? -70.197 -8.776 78.114 1.00 97.94 315 VAL A C 1
ATOM 2600 O O . VAL A 1 315 ? -71.406 -8.990 78.217 1.00 97.94 315 VAL A O 1
ATOM 2603 N N . ASN A 1 316 ? -69.298 -9.397 78.878 1.00 97.81 316 ASN A N 1
ATOM 2604 C CA . ASN A 1 316 ? -69.669 -10.363 79.910 1.00 97.81 316 ASN A CA 1
ATOM 2605 C C . ASN A 1 316 ? -70.428 -9.701 81.069 1.00 97.81 316 ASN A 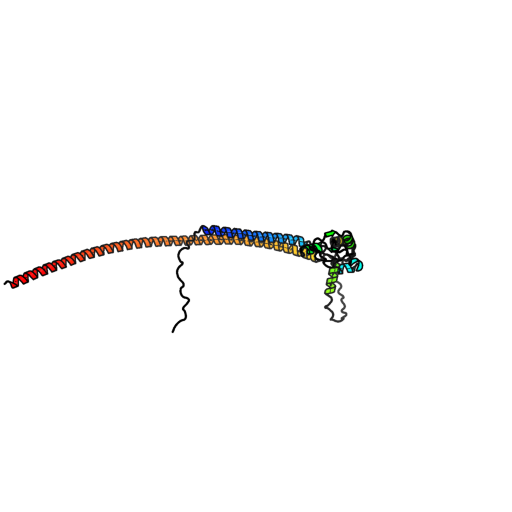C 1
ATOM 2607 O O . ASN A 1 316 ? -71.516 -10.165 81.404 1.00 97.81 316 ASN A O 1
ATOM 2611 N N . ALA A 1 317 ? -69.950 -8.565 81.584 1.00 97.31 317 ALA A N 1
ATOM 2612 C CA . ALA A 1 317 ? -70.653 -7.803 82.621 1.00 97.31 317 ALA A CA 1
ATOM 2613 C C . ALA A 1 317 ? -72.071 -7.386 82.179 1.00 97.31 317 ALA A C 1
ATOM 2615 O O . ALA A 1 317 ? -73.030 -7.457 82.948 1.00 97.31 317 ALA A O 1
ATOM 2616 N N . PHE A 1 318 ? -72.238 -6.998 80.911 1.00 97.75 318 PHE A N 1
ATOM 2617 C CA . PHE A 1 318 ? -73.554 -6.678 80.358 1.00 97.75 318 PHE A CA 1
ATOM 2618 C C . PHE A 1 318 ? -74.478 -7.906 80.282 1.00 97.75 318 PHE A C 1
ATOM 2620 O O . PHE A 1 318 ? -75.671 -7.797 80.572 1.00 97.75 318 PHE A O 1
ATOM 2627 N N . LYS A 1 319 ? -73.950 -9.085 79.918 1.00 97.38 319 LYS A N 1
ATOM 2628 C CA . LYS A 1 319 ? -74.719 -10.343 79.931 1.00 97.38 319 LYS A CA 1
ATOM 2629 C C . LYS A 1 319 ? -75.189 -10.697 81.341 1.00 97.38 319 LYS A C 1
ATOM 2631 O O . LYS A 1 319 ? -76.361 -11.030 81.502 1.00 97.38 319 LYS A O 1
ATOM 2636 N N . GLU A 1 320 ? -74.313 -10.587 82.338 1.00 97.06 320 GLU A N 1
ATOM 2637 C CA . GLU A 1 320 ? -74.654 -10.806 83.750 1.00 97.06 320 GLU A CA 1
ATOM 2638 C C . GLU A 1 320 ? -75.755 -9.841 84.207 1.00 97.06 320 GLU A C 1
ATOM 2640 O O . GLU A 1 320 ? -76.781 -10.260 84.742 1.00 97.06 320 GLU A O 1
ATOM 2645 N N . TYR A 1 321 ? -75.610 -8.549 83.904 1.00 97.19 321 TYR A N 1
ATOM 2646 C CA . TYR A 1 321 ? -76.623 -7.541 84.216 1.00 97.19 321 TYR A CA 1
ATOM 2647 C C . TYR A 1 321 ? -77.982 -7.855 83.567 1.00 97.19 321 TYR A C 1
ATOM 2649 O O . TYR A 1 321 ? -79.028 -7.775 84.218 1.00 97.19 321 TYR A O 1
ATOM 2657 N N . LYS A 1 322 ? -77.976 -8.278 82.296 1.00 97.31 322 LYS A N 1
ATOM 2658 C CA . LYS A 1 322 ? -79.183 -8.698 81.570 1.00 97.31 322 LYS A CA 1
ATOM 2659 C C . LYS A 1 322 ? -79.863 -9.902 82.234 1.00 97.31 322 LYS A C 1
ATOM 2661 O O . LYS A 1 322 ? -81.089 -9.910 82.333 1.00 97.31 322 LYS A O 1
ATOM 2666 N N . GLN A 1 323 ? -79.097 -10.888 82.708 1.00 96.38 323 GLN A N 1
ATOM 2667 C CA . GLN A 1 323 ? -79.631 -12.035 83.454 1.00 96.38 323 GLN A CA 1
ATOM 2668 C C . GLN A 1 323 ? -80.274 -11.603 84.778 1.00 96.38 323 GLN A C 1
ATOM 2670 O O . GLN A 1 323 ? -81.394 -12.015 85.074 1.00 96.38 323 GLN A O 1
ATOM 2675 N N . ILE A 1 324 ? -79.616 -10.720 85.537 1.00 96.06 324 ILE A N 1
ATOM 2676 C CA . ILE A 1 324 ? -80.142 -10.192 86.807 1.00 96.06 324 ILE A CA 1
ATOM 2677 C C . ILE A 1 324 ? -81.489 -9.484 86.602 1.00 96.06 324 ILE A C 1
ATOM 2679 O O . ILE A 1 324 ? -82.417 -9.683 87.386 1.00 96.06 324 ILE A O 1
ATOM 2683 N N . ILE A 1 325 ? -81.622 -8.661 85.555 1.00 95.62 325 ILE A N 1
ATOM 2684 C CA . ILE A 1 325 ? -82.896 -8.000 85.230 1.00 95.62 325 ILE A CA 1
ATOM 2685 C C . ILE A 1 325 ? -83.971 -9.023 84.850 1.00 95.62 325 ILE A C 1
ATOM 2687 O O . ILE A 1 325 ? -85.102 -8.901 85.319 1.00 95.62 325 ILE A O 1
ATOM 2691 N N . GLY A 1 326 ? -83.626 -10.024 84.034 1.00 95.06 326 GLY A N 1
ATOM 2692 C CA . GLY A 1 326 ? -84.549 -11.095 83.649 1.00 95.06 326 GLY A CA 1
ATOM 2693 C C . GLY A 1 326 ? -85.154 -11.799 84.866 1.00 95.06 326 GLY A C 1
ATOM 2694 O O . GLY A 1 326 ? -86.375 -11.854 84.994 1.00 95.06 326 GLY A O 1
ATOM 2695 N N . LEU A 1 327 ? -84.308 -12.211 85.816 1.00 93.94 327 LEU A N 1
ATOM 2696 C CA . LEU A 1 327 ? -84.740 -12.844 87.069 1.00 93.94 327 LEU A CA 1
ATOM 2697 C C . LEU A 1 327 ? -85.641 -11.929 87.916 1.00 93.94 327 LEU A C 1
ATOM 2699 O O . LEU A 1 327 ? -86.624 -12.381 88.501 1.00 93.94 327 LEU A O 1
ATOM 2703 N N . LYS A 1 328 ? -85.344 -10.623 87.979 1.00 92.69 328 LYS A N 1
ATOM 2704 C CA . LYS A 1 328 ? -86.188 -9.655 88.704 1.00 92.69 328 LYS A CA 1
ATOM 2705 C C . LYS A 1 328 ? -87.582 -9.512 88.089 1.00 92.69 328 LYS A C 1
ATOM 2707 O O . LYS A 1 328 ? -88.546 -9.368 88.835 1.00 92.69 328 LYS A O 1
ATOM 2712 N N . LEU A 1 329 ? -87.690 -9.542 86.760 1.00 90.62 329 LEU A N 1
ATOM 2713 C CA . LEU A 1 329 ? -88.972 -9.445 86.054 1.00 90.62 329 LEU A CA 1
ATOM 2714 C C . LEU A 1 329 ? -89.824 -10.709 86.209 1.00 90.62 329 LEU A C 1
ATOM 2716 O O . LEU A 1 329 ? -91.043 -10.604 86.317 1.00 90.62 329 LEU A O 1
ATOM 2720 N N . GLU A 1 330 ? -89.209 -11.892 86.236 1.00 89.44 330 GLU A N 1
ATOM 2721 C CA . GLU A 1 330 ? -89.924 -13.150 86.486 1.00 89.44 330 GLU A CA 1
ATOM 2722 C C . GLU A 1 330 ? -90.519 -13.187 87.899 1.00 89.44 330 GLU A C 1
ATOM 2724 O O . GLU A 1 330 ? -91.708 -13.462 88.048 1.00 89.44 330 GLU A O 1
ATOM 2729 N N . ASN A 1 331 ? -89.749 -12.779 88.912 1.00 82.50 331 ASN A N 1
ATOM 2730 C CA . ASN A 1 331 ? -90.217 -12.713 90.302 1.00 82.50 331 ASN A CA 1
ATOM 2731 C C . ASN A 1 331 ? -91.381 -11.725 90.527 1.00 82.50 331 ASN A C 1
ATOM 2733 O O . ASN A 1 331 ? -92.134 -11.880 91.485 1.00 82.50 331 ASN A O 1
ATOM 2737 N N . GLN A 1 332 ? -91.551 -10.711 89.669 1.00 78.50 332 GLN A N 1
ATOM 2738 C CA . GLN A 1 332 ? -92.677 -9.768 89.747 1.00 78.50 332 GLN A CA 1
ATOM 2739 C C . GLN A 1 332 ? -93.989 -10.318 89.175 1.00 78.50 332 GLN A C 1
ATOM 2741 O O . GLN A 1 332 ? -95.036 -9.753 89.459 1.00 78.50 332 GLN A O 1
ATOM 2746 N N . LYS A 1 333 ? -93.960 -11.383 88.362 1.00 77.38 333 LYS A N 1
ATOM 2747 C CA . LYS A 1 333 ? -95.175 -11.979 87.775 1.00 77.38 333 LYS A CA 1
ATOM 2748 C C . LYS A 1 333 ? -95.830 -13.036 88.669 1.00 77.38 333 LYS A C 1
ATOM 2750 O O . LYS A 1 333 ? -96.938 -13.470 88.374 1.00 77.38 333 LYS A O 1
ATOM 2755 N N . THR A 1 334 ? -95.125 -13.493 89.699 1.00 68.44 334 THR A N 1
ATOM 2756 C CA . THR A 1 334 ? -95.556 -14.561 90.616 1.00 68.44 334 THR A CA 1
ATOM 2757 C C . THR A 1 334 ? -96.135 -14.056 91.941 1.00 68.44 334 THR A C 1
ATOM 2759 O O . THR A 1 334 ? -96.584 -14.876 92.736 1.00 68.44 334 THR A O 1
ATOM 2762 N N . ASN A 1 335 ? -96.143 -12.739 92.162 1.00 51.12 335 ASN A N 1
ATOM 2763 C CA . ASN A 1 335 ? -96.895 -12.047 93.216 1.00 51.12 335 ASN A CA 1
ATOM 2764 C C . ASN A 1 335 ? -98.012 -11.233 92.567 1.00 51.12 335 ASN A C 1
ATOM 2766 O O . ASN A 1 335 ? -99.070 -11.089 93.215 1.00 51.12 335 ASN A O 1
#

Radius of gyration: 54.6 Å; Cα contacts (8 Å, |Δi|>4): 194; chains: 1; bounding box: 131×72×144 Å

Secondary structure (DSSP, 8-state):
----------------S-----TTHHHHHHHHHHHHHHHHHHHHHHHHHHHHHHHHHHTT--TT-SSPBPHHHHTTTS-HHHHHTTBBTTTSSB-SSEEEEE-GGGTT-SS--EEEHHHHHHHHHHTTT--TTT--S--EEEE-HHHHHHHHT-EEE-HHHHHHHHHHHHHTTS-------------TT-----------EEEHHHHHHIIIII-S---HHHHHHHHHHHHHHHHHHHHHHHHHHHHHHHHHHHHHHHHHHHHHHHHHHHHHHHHHHHHHHHHHHHHHHHHHHHHHHHHHHHHHHHHHHHHHHHHHHHHHHHHHHHHHHHHTT--

InterPro domains:
  IPR013083 Zinc finger, RING/FYVE/PHD-type [G3DSA:3.30.40.10] (71-226)

Organism: Reticulomyxa filosa (NCBI:txid46433)

pLDDT: mean 81.87, std 20.18, range [31.59, 98.5]

Sequence (335 aa):
MYYFKNSLLTFSCINHRLLFENPFQNKVFRKKNLLNYYRVRAMLLFEAEAREEEIKEDKKKTFLLSECYSKSWISLTNEPQRLDTLICCVCNQVVNNAMELHCDEHEDSDQVYLVGEECLQQYLKQNNGKCPIQQHDHCEFSQGRTMRKLVFELFVICPRQFDLKKRQSNEGIKLEGEKEEEGHWNGPNSAPNSKNYCNFKGKIKDLKDHLDKSCNLISTKQINQLEIANELNAIVGQIKELQNVIKLQTEQYKHLKADKLEELVKTNNKQINDLKHELLGKDKTIAVLTNNIQQLKIDIDQHNIEFKTKFDNHVNAFKEYKQIIGLKLENQKTN